Protein AF-A0A1C5JMQ8-F1 (afdb_monomer_lite)

Organism: NCBI:txid47865

Structure (mmCIF, N/CA/C/O backbone):
data_AF-A0A1C5JMQ8-F1
#
_entry.id   AF-A0A1C5JMQ8-F1
#
loop_
_atom_site.group_PDB
_atom_site.id
_atom_site.type_symbol
_atom_site.label_atom_id
_atom_site.label_alt_id
_atom_site.label_comp_id
_atom_site.label_asym_id
_atom_site.label_entity_id
_atom_site.label_seq_id
_atom_site.pdbx_PDB_ins_code
_atom_site.Cartn_x
_atom_site.Cartn_y
_atom_site.Cartn_z
_atom_site.occupancy
_atom_site.B_iso_or_equiv
_atom_site.auth_seq_id
_atom_site.auth_comp_id
_atom_site.auth_asym_id
_atom_site.auth_atom_id
_atom_site.pdbx_PDB_model_num
ATOM 1 N N . MET A 1 1 ? 15.095 -9.999 -59.026 1.00 36.50 1 MET A N 1
ATOM 2 C CA . MET A 1 1 ? 16.040 -9.222 -59.863 1.00 36.50 1 MET A CA 1
ATOM 3 C C . MET A 1 1 ? 15.959 -7.786 -59.375 1.00 36.50 1 MET A C 1
ATOM 5 O O . MET A 1 1 ? 14.858 -7.270 -59.391 1.00 36.50 1 MET A O 1
ATOM 9 N N . THR A 1 2 ? 16.953 -7.088 -58.837 1.00 40.81 2 THR A N 1
ATOM 10 C CA . THR A 1 2 ? 18.413 -7.229 -58.632 1.00 40.81 2 THR A CA 1
ATOM 11 C C . THR A 1 2 ? 18.722 -6.065 -57.668 1.00 40.81 2 THR A C 1
ATOM 13 O O . THR A 1 2 ? 18.410 -4.932 -58.006 1.00 40.81 2 THR A O 1
ATOM 16 N N . ALA A 1 3 ? 18.996 -6.286 -56.380 1.00 36.97 3 ALA A N 1
ATOM 17 C CA . ALA A 1 3 ? 20.317 -6.516 -55.780 1.00 36.97 3 ALA A CA 1
ATOM 18 C C . ALA A 1 3 ? 21.394 -5.483 -56.168 1.00 36.97 3 ALA A C 1
ATOM 20 O O . ALA A 1 3 ? 21.830 -5.500 -57.317 1.00 36.97 3 ALA A O 1
ATOM 21 N N . LYS A 1 4 ? 21.899 -4.701 -55.191 1.00 39.91 4 LYS A N 1
ATOM 22 C CA . LYS A 1 4 ? 23.329 -4.651 -54.787 1.00 39.91 4 LYS A CA 1
ATOM 23 C C . LYS A 1 4 ? 23.612 -3.656 -53.621 1.00 39.91 4 LYS A C 1
ATOM 25 O O . LYS A 1 4 ? 22.745 -2.839 -53.344 1.00 39.91 4 LYS A O 1
ATOM 30 N N . PRO A 1 5 ? 24.760 -3.788 -52.906 1.00 61.22 5 PRO A N 1
ATOM 31 C CA . PRO A 1 5 ? 24.804 -3.896 -51.436 1.00 61.22 5 PRO A CA 1
ATOM 32 C C . PRO A 1 5 ? 25.988 -3.117 -50.776 1.00 61.22 5 PRO A C 1
ATOM 34 O O . PRO A 1 5 ? 26.612 -2.295 -51.443 1.00 61.22 5 PRO A O 1
ATOM 37 N N . ARG A 1 6 ? 26.351 -3.534 -49.542 1.00 39.56 6 ARG A N 1
ATOM 38 C CA . ARG A 1 6 ? 27.633 -3.375 -48.794 1.00 39.56 6 ARG A CA 1
ATOM 39 C C . ARG A 1 6 ? 27.843 -2.024 -48.086 1.00 39.56 6 ARG A C 1
ATOM 41 O O . ARG A 1 6 ? 27.469 -0.994 -48.619 1.00 39.56 6 ARG A O 1
ATOM 48 N N . ASP A 1 7 ? 28.370 -1.983 -46.860 1.00 44.44 7 ASP A N 1
ATOM 49 C CA . ASP A 1 7 ? 29.578 -2.700 -46.423 1.00 44.44 7 ASP A CA 1
ATOM 50 C C . ASP A 1 7 ? 29.629 -3.072 -44.925 1.00 44.44 7 ASP A C 1
ATOM 52 O O . ASP A 1 7 ? 28.994 -2.438 -44.083 1.00 44.44 7 ASP A O 1
ATOM 56 N N . GLU A 1 8 ? 30.415 -4.116 -44.651 1.00 42.75 8 GLU A N 1
ATOM 57 C CA . GLU A 1 8 ? 30.798 -4.702 -43.358 1.00 42.75 8 GLU A CA 1
ATOM 58 C C . GLU A 1 8 ? 32.190 -4.189 -42.920 1.00 42.75 8 GLU A C 1
ATOM 60 O O . GLU A 1 8 ? 32.979 -3.747 -43.752 1.00 42.75 8 GLU A O 1
ATOM 65 N N . GLY A 1 9 ? 32.530 -4.317 -41.630 1.00 35.31 9 GLY A N 1
ATOM 66 C CA . GLY A 1 9 ? 33.901 -4.159 -41.107 1.00 35.31 9 GLY A CA 1
ATOM 67 C C . GLY A 1 9 ? 33.921 -4.003 -39.575 1.00 35.31 9 GLY A C 1
ATOM 68 O O . GLY A 1 9 ? 33.638 -2.915 -39.093 1.00 35.31 9 GLY A O 1
ATOM 69 N N . THR A 1 10 ? 33.936 -5.067 -38.755 1.00 36.22 10 THR A N 1
ATOM 70 C CA . THR A 1 10 ? 35.052 -5.945 -38.289 1.00 36.22 10 THR A CA 1
ATOM 71 C C . THR A 1 10 ? 35.883 -5.435 -37.097 1.00 36.22 10 THR A C 1
ATOM 73 O O . THR A 1 10 ? 36.519 -4.393 -37.204 1.00 36.22 10 THR A O 1
ATOM 76 N N . GLY A 1 11 ? 35.989 -6.294 -36.064 1.00 32.78 11 GLY A N 1
ATOM 77 C CA . GLY A 1 11 ? 37.108 -6.418 -35.104 1.00 32.78 11 GLY A CA 1
ATOM 78 C C . GLY A 1 11 ? 36.943 -5.614 -33.804 1.00 32.78 11 GLY A C 1
ATOM 79 O O . GLY A 1 11 ? 36.492 -4.484 -33.851 1.00 32.78 11 GLY A O 1
ATOM 80 N N . GLU A 1 12 ? 37.280 -6.083 -32.599 1.00 35.50 12 GLU A N 1
ATOM 81 C CA . GLU A 1 12 ? 38.041 -7.260 -32.166 1.00 35.50 12 GLU A CA 1
ATOM 82 C C . GLU A 1 12 ? 37.866 -7.445 -30.630 1.00 35.50 12 GLU A C 1
ATOM 84 O O . GLU A 1 12 ? 37.290 -6.600 -29.951 1.00 35.50 12 GLU A O 1
ATOM 89 N N . GLN A 1 13 ? 38.319 -8.594 -30.133 1.00 40.72 13 GLN A N 1
ATOM 90 C CA . GLN A 1 13 ? 38.014 -9.349 -28.900 1.00 40.72 13 GLN A CA 1
ATOM 91 C C . GLN A 1 13 ? 38.532 -8.799 -27.527 1.00 40.72 13 GLN A C 1
ATOM 93 O O . GLN A 1 13 ? 39.168 -7.746 -27.492 1.00 40.72 13 GLN A O 1
ATOM 98 N N . PRO A 1 14 ? 38.229 -9.481 -26.386 1.00 44.88 14 PRO A N 1
ATOM 99 C CA . PRO A 1 14 ? 38.214 -8.925 -25.027 1.00 44.88 14 PRO A CA 1
ATOM 100 C C . PRO A 1 14 ? 39.573 -9.002 -24.312 1.00 44.88 14 PRO A C 1
ATOM 102 O O . PRO A 1 14 ? 40.470 -9.728 -24.735 1.00 44.88 14 PRO A O 1
ATOM 105 N N . ARG A 1 15 ? 39.705 -8.276 -23.194 1.00 37.88 15 ARG A N 1
ATOM 106 C CA . ARG A 1 15 ? 40.815 -8.439 -22.247 1.00 37.88 15 ARG A CA 1
ATOM 107 C C . ARG A 1 15 ? 40.327 -9.106 -20.970 1.00 37.88 15 ARG A C 1
ATOM 109 O O . ARG A 1 15 ? 39.579 -8.501 -20.204 1.00 37.88 15 ARG A O 1
ATOM 116 N N . ASP A 1 16 ? 40.790 -10.334 -20.797 1.00 36.44 16 ASP A N 1
ATOM 117 C CA . ASP A 1 16 ? 41.031 -10.961 -19.507 1.00 36.44 16 ASP A CA 1
ATOM 118 C C . ASP A 1 16 ? 42.179 -10.221 -18.807 1.00 36.44 16 ASP A C 1
ATOM 120 O O . ASP A 1 16 ? 43.164 -9.883 -19.459 1.00 36.44 16 ASP A O 1
ATOM 124 N N . ASP A 1 17 ? 42.056 -9.995 -17.501 1.00 36.25 17 ASP A N 1
ATOM 125 C CA . ASP A 1 17 ? 43.194 -9.868 -16.584 1.00 36.25 17 ASP A CA 1
ATOM 126 C C . ASP A 1 17 ? 42.727 -10.319 -15.188 1.00 36.25 17 ASP A C 1
ATOM 128 O O . ASP A 1 17 ? 42.206 -9.555 -14.373 1.00 36.25 17 ASP A O 1
ATOM 132 N N . GLU A 1 18 ? 42.893 -11.619 -14.939 1.00 36.03 18 GLU A N 1
ATOM 133 C CA . GLU A 1 18 ? 43.094 -12.172 -13.604 1.00 36.03 18 GLU A CA 1
ATOM 134 C C . GLU A 1 18 ? 44.478 -11.738 -13.099 1.00 36.03 18 GLU A C 1
ATOM 136 O O . GLU A 1 18 ? 45.476 -12.006 -13.763 1.00 36.03 18 GLU A O 1
ATOM 141 N N . ALA A 1 19 ? 44.560 -11.148 -11.902 1.00 34.28 19 ALA A N 1
ATOM 142 C CA . ALA A 1 19 ? 45.585 -11.487 -10.909 1.00 34.28 19 ALA A CA 1
ATOM 143 C C . ALA A 1 19 ? 45.432 -10.661 -9.623 1.00 34.28 19 ALA A C 1
ATOM 145 O O . ALA A 1 19 ? 45.565 -9.439 -9.631 1.00 34.28 19 ALA A O 1
ATOM 146 N N . ARG A 1 20 ? 45.310 -11.390 -8.505 1.00 33.91 20 ARG A N 1
ATOM 147 C CA . ARG A 1 20 ? 46.190 -11.325 -7.318 1.00 33.91 20 ARG A CA 1
ATOM 148 C C . ARG A 1 20 ? 45.410 -11.256 -6.003 1.00 33.91 20 ARG A C 1
ATOM 150 O O . ARG A 1 20 ? 45.041 -10.197 -5.512 1.00 33.91 20 ARG A O 1
ATOM 157 N N . ILE A 1 21 ? 45.224 -12.446 -5.436 1.00 37.91 21 ILE A N 1
ATOM 158 C CA . ILE A 1 21 ? 44.891 -12.697 -4.035 1.00 37.91 21 ILE A CA 1
ATOM 159 C C . ILE A 1 21 ? 46.221 -12.838 -3.278 1.00 37.91 21 ILE A C 1
ATOM 161 O O . ILE A 1 21 ? 46.956 -13.794 -3.501 1.00 37.91 21 ILE A O 1
ATOM 165 N N . GLU A 1 22 ? 46.510 -11.891 -2.392 1.00 36.06 22 GLU A N 1
ATOM 166 C CA . GLU A 1 22 ? 47.455 -11.960 -1.263 1.00 36.06 22 GLU A CA 1
ATOM 167 C C . GLU A 1 22 ? 46.700 -11.223 -0.132 1.00 36.06 22 GLU A C 1
ATOM 169 O O . GLU A 1 22 ? 46.161 -10.152 -0.383 1.00 36.06 22 GLU A O 1
ATOM 174 N N . GLY A 1 23 ? 46.463 -11.714 1.082 1.00 32.69 23 GLY A N 1
ATOM 175 C CA . GLY A 1 23 ? 47.156 -12.712 1.880 1.00 32.69 23 GLY A CA 1
ATOM 176 C C . GLY A 1 23 ? 47.626 -12.023 3.162 1.00 32.69 23 GLY A C 1
ATOM 177 O O . GLY A 1 23 ? 48.781 -11.638 3.219 1.00 32.69 23 GLY A O 1
ATOM 178 N N . GLU A 1 24 ? 46.755 -11.851 4.164 1.00 33.91 24 GLU A N 1
ATOM 179 C CA . GLU A 1 24 ? 47.152 -11.385 5.504 1.00 33.91 24 GLU A CA 1
ATOM 180 C C . GLU A 1 24 ? 46.298 -12.077 6.583 1.00 33.91 24 GLU A C 1
ATOM 182 O O . GLU A 1 24 ? 45.088 -11.874 6.691 1.00 33.91 24 GLU A O 1
ATOM 1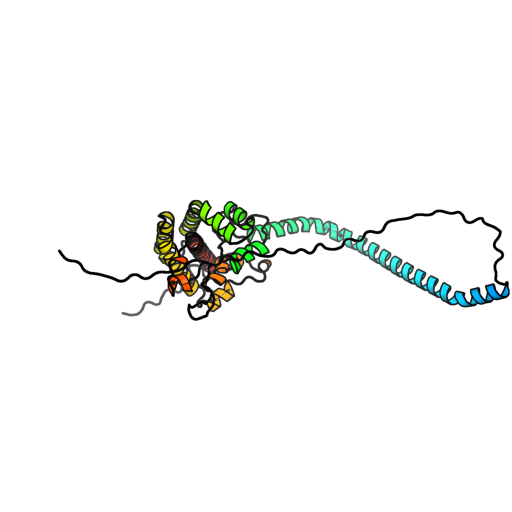87 N N . GLN A 1 25 ? 46.950 -12.968 7.339 1.00 37.72 25 GLN A N 1
ATOM 188 C CA . GLN A 1 25 ? 46.452 -13.577 8.574 1.00 37.72 25 GLN A CA 1
ATOM 189 C C . GLN A 1 25 ? 46.711 -12.629 9.760 1.00 37.72 25 GLN A C 1
ATOM 191 O O . GLN A 1 25 ? 47.745 -11.963 9.767 1.00 37.72 25 GLN A O 1
ATOM 196 N N . PRO A 1 26 ? 45.849 -12.605 10.793 1.00 38.06 26 PRO A N 1
ATOM 197 C CA . PRO A 1 26 ? 46.136 -11.914 12.043 1.00 38.06 26 PRO A CA 1
ATOM 198 C C . PRO A 1 26 ? 46.917 -12.809 13.021 1.00 38.06 26 PRO A C 1
ATOM 200 O O . PRO A 1 26 ? 46.551 -13.964 13.253 1.00 38.06 26 PRO A O 1
ATOM 203 N N . ASP A 1 27 ? 47.972 -12.237 13.606 1.00 34.06 27 ASP A N 1
ATOM 204 C CA . ASP A 1 27 ? 48.776 -12.804 14.691 1.00 34.06 27 ASP A CA 1
ATOM 205 C C . ASP A 1 27 ? 47.931 -13.073 15.946 1.00 34.06 27 ASP A C 1
ATOM 207 O O . ASP A 1 27 ? 47.284 -12.179 16.498 1.00 34.06 27 ASP A O 1
ATOM 211 N N . ALA A 1 28 ? 47.994 -14.314 16.423 1.00 35.50 28 ALA A N 1
ATOM 212 C CA . ALA A 1 28 ? 47.561 -14.730 17.747 1.00 35.50 28 ALA A CA 1
ATOM 213 C C . ALA A 1 28 ? 48.806 -15.189 18.512 1.00 35.50 28 ALA A C 1
ATOM 215 O O . ALA A 1 28 ? 49.333 -16.265 18.231 1.00 35.50 28 ALA A O 1
ATOM 216 N N . ASP A 1 29 ? 49.275 -14.375 19.459 1.00 33.69 29 ASP A N 1
ATOM 217 C CA . ASP A 1 29 ? 50.342 -14.768 20.376 1.00 33.69 29 ASP A CA 1
ATOM 218 C C . ASP A 1 29 ? 49.747 -15.138 21.738 1.00 33.69 29 ASP A C 1
ATOM 220 O O . ASP A 1 29 ? 49.016 -14.371 22.372 1.00 33.69 29 ASP A O 1
ATOM 224 N N . ALA A 1 30 ? 50.043 -16.369 22.139 1.00 35.28 30 ALA A N 1
ATOM 225 C CA . ALA A 1 30 ? 49.611 -17.033 23.351 1.00 35.28 30 ALA A CA 1
ATOM 226 C C . ALA A 1 30 ? 50.862 -17.391 24.157 1.00 35.28 30 ALA A C 1
ATOM 228 O O . ALA A 1 30 ? 51.719 -18.130 23.680 1.00 35.28 30 ALA A O 1
ATOM 229 N N . THR A 1 31 ? 50.946 -16.928 25.403 1.00 38.25 31 THR A N 1
ATOM 230 C CA . THR A 1 31 ? 51.925 -17.395 26.401 1.00 38.25 31 THR A CA 1
ATOM 231 C C . THR A 1 31 ? 51.178 -17.526 27.738 1.00 38.25 31 THR A C 1
ATOM 233 O O . THR A 1 31 ? 50.636 -16.552 28.243 1.00 38.25 31 THR A O 1
ATOM 236 N N . ALA A 1 32 ? 50.779 -18.733 28.155 1.00 35.59 32 ALA A N 1
ATOM 237 C CA . ALA A 1 32 ? 51.543 -19.814 28.796 1.00 35.59 32 ALA A CA 1
ATOM 238 C C . ALA A 1 32 ? 51.829 -19.552 30.292 1.00 35.59 32 ALA A C 1
ATOM 240 O O . ALA A 1 32 ? 52.686 -18.751 30.653 1.00 35.59 32 ALA A O 1
ATOM 241 N N . GLU A 1 33 ? 51.071 -20.272 31.126 1.00 38.75 33 GLU A N 1
ATOM 242 C CA . GLU A 1 33 ? 51.176 -20.423 32.582 1.00 38.75 33 GLU A CA 1
ATOM 243 C C . GLU A 1 33 ? 52.528 -21.002 33.029 1.00 38.75 33 GLU A C 1
ATOM 245 O O . GLU A 1 33 ? 53.097 -21.864 32.353 1.00 38.75 33 GLU A O 1
ATOM 250 N N . GLN A 1 34 ? 52.976 -20.622 34.231 1.00 37.12 34 GLN A N 1
ATOM 251 C CA . GLN A 1 34 ? 53.825 -21.477 35.065 1.00 37.12 34 GLN A CA 1
ATOM 252 C C . GLN A 1 34 ? 53.693 -21.109 36.551 1.00 37.12 34 GLN A C 1
ATOM 254 O O . GLN A 1 34 ? 54.208 -20.088 37.005 1.00 37.12 34 GLN A O 1
ATOM 259 N N . ASP A 1 35 ? 53.000 -21.979 37.288 1.00 38.19 35 ASP A N 1
ATOM 260 C CA . ASP A 1 35 ? 52.980 -22.050 38.749 1.00 38.19 35 ASP A CA 1
ATOM 261 C C . ASP A 1 35 ? 54.304 -22.619 39.281 1.00 38.19 35 ASP A C 1
ATOM 263 O O . ASP A 1 35 ? 54.823 -23.615 38.768 1.00 38.19 35 ASP A O 1
ATOM 267 N N . ALA A 1 36 ? 54.828 -22.017 40.350 1.00 37.50 36 ALA A N 1
ATOM 268 C CA . ALA A 1 36 ? 55.914 -22.577 41.148 1.00 37.50 36 ALA A CA 1
ATOM 269 C C . ALA A 1 36 ? 55.695 -22.264 42.637 1.00 37.50 36 ALA A C 1
ATOM 271 O O . ALA A 1 36 ? 55.970 -21.159 43.106 1.00 37.50 36 ALA A O 1
ATOM 272 N N . ASP A 1 37 ? 55.226 -23.271 43.371 1.00 36.88 37 ASP A N 1
ATOM 273 C CA . ASP A 1 37 ? 55.242 -23.341 44.832 1.00 36.88 37 ASP A CA 1
ATOM 274 C C . ASP A 1 37 ? 56.665 -23.622 45.341 1.00 36.88 37 ASP A C 1
ATOM 276 O O . ASP A 1 37 ? 57.243 -24.652 44.991 1.00 36.88 37 ASP A O 1
ATOM 280 N N . VAL A 1 38 ? 57.211 -22.770 46.224 1.00 37.66 38 VAL A N 1
ATOM 281 C CA . VAL A 1 38 ? 58.292 -23.152 47.157 1.00 37.66 38 VAL A CA 1
ATOM 282 C C . VAL A 1 38 ? 58.116 -22.454 48.514 1.00 37.66 38 VAL A C 1
ATOM 284 O O . VAL A 1 38 ? 58.048 -21.230 48.615 1.00 37.66 38 VAL A O 1
ATOM 287 N N . GLU A 1 39 ? 58.073 -23.292 49.552 1.00 37.81 39 GLU A N 1
ATOM 288 C CA . GLU A 1 39 ? 57.944 -23.020 50.987 1.00 37.81 39 GLU A CA 1
ATOM 289 C C . GLU A 1 39 ? 58.992 -22.046 51.562 1.00 37.81 39 GLU A C 1
ATOM 291 O O . GLU A 1 39 ? 60.196 -22.197 51.350 1.00 37.81 39 GLU A O 1
ATOM 296 N N . VAL A 1 40 ? 58.542 -21.105 52.405 1.00 43.75 40 VAL A N 1
ATOM 297 C CA . VAL A 1 40 ? 59.406 -20.259 53.247 1.00 43.75 40 VAL A CA 1
ATOM 298 C C . VAL A 1 40 ? 59.432 -20.803 54.677 1.00 43.75 40 VAL A C 1
ATOM 300 O O . VAL A 1 40 ? 58.428 -20.823 55.385 1.00 43.75 40 VAL A O 1
ATOM 303 N N . THR A 1 41 ? 60.619 -21.219 55.112 1.00 41.69 41 THR A N 1
ATOM 304 C CA . THR A 1 41 ? 60.946 -21.686 56.465 1.00 41.69 41 THR A CA 1
ATOM 305 C C . THR A 1 41 ? 60.866 -20.550 57.495 1.00 41.69 41 THR A C 1
ATOM 307 O O . THR A 1 41 ? 61.610 -19.573 57.401 1.00 41.69 41 THR A O 1
ATOM 310 N N . GLY A 1 42 ? 59.996 -20.683 58.502 1.00 39.88 42 GLY A N 1
ATOM 311 C CA . GLY A 1 42 ? 59.828 -19.715 59.592 1.00 39.88 42 GLY A CA 1
ATOM 312 C C . GLY A 1 42 ? 60.890 -19.832 60.691 1.00 39.88 42 GLY A C 1
ATOM 313 O O . GLY A 1 42 ? 60.838 -20.741 61.516 1.00 39.88 42 GLY A O 1
ATOM 314 N N . GLY A 1 43 ? 61.818 -18.874 60.738 1.00 45.72 43 GLY A N 1
ATOM 315 C CA . GLY A 1 43 ? 62.538 -18.501 61.962 1.00 45.72 43 GLY A CA 1
ATOM 316 C C . GLY A 1 43 ? 61.780 -17.390 62.713 1.00 45.72 43 GLY A C 1
ATOM 317 O O . GLY A 1 43 ? 61.021 -16.658 62.074 1.00 45.72 43 GLY A O 1
ATOM 318 N N . PRO A 1 44 ? 61.937 -17.237 64.044 1.00 47.44 44 PRO A N 1
ATOM 319 C CA . PRO A 1 44 ? 61.234 -16.199 64.794 1.00 47.44 44 PRO A CA 1
ATOM 320 C C . PRO A 1 44 ? 61.635 -14.803 64.297 1.00 47.44 44 PRO A C 1
ATOM 322 O O . PRO A 1 44 ? 62.799 -14.417 64.363 1.00 47.44 44 PRO A O 1
ATOM 325 N N . TRP A 1 45 ? 60.658 -14.055 63.788 1.00 42.62 45 TRP A N 1
ATOM 326 C CA . TRP A 1 45 ? 60.792 -12.648 63.421 1.00 42.62 45 TRP A CA 1
ATOM 327 C C . TRP A 1 45 ? 60.919 -11.801 64.694 1.00 42.62 45 TRP A C 1
ATOM 329 O O . TRP A 1 45 ? 59.969 -11.700 65.470 1.00 42.62 45 TRP A O 1
ATOM 339 N N . GLU A 1 46 ? 62.088 -11.199 64.923 1.00 51.12 46 GLU A N 1
ATOM 340 C CA . GLU A 1 46 ? 62.218 -10.094 65.876 1.00 51.12 46 GLU A CA 1
ATOM 341 C C . GLU A 1 46 ? 61.731 -8.798 65.198 1.00 51.12 46 GLU A C 1
ATOM 343 O O . GLU A 1 46 ? 62.202 -8.469 64.103 1.00 51.12 46 GLU A O 1
ATOM 348 N N . PRO A 1 47 ? 60.787 -8.044 65.795 1.00 52.06 47 PRO A N 1
ATOM 349 C CA . PRO A 1 47 ? 60.314 -6.797 65.210 1.00 52.06 47 PRO A CA 1
ATOM 350 C C . PRO A 1 47 ? 61.457 -5.782 65.110 1.00 52.06 47 PRO A C 1
ATOM 352 O O . PRO A 1 47 ? 62.080 -5.430 66.107 1.00 52.06 47 PRO A O 1
ATOM 355 N N . ALA A 1 48 ? 61.699 -5.257 63.909 1.00 58.28 48 ALA A N 1
ATOM 356 C CA . ALA A 1 48 ? 62.784 -4.317 63.613 1.00 58.28 48 ALA A CA 1
ATOM 357 C C . ALA A 1 48 ? 62.647 -2.925 64.276 1.00 58.28 48 ALA A C 1
ATOM 359 O O . ALA A 1 48 ? 63.458 -2.040 64.000 1.00 58.28 48 ALA A O 1
ATOM 360 N N . TRP A 1 49 ? 61.614 -2.686 65.091 1.00 61.81 49 TRP A N 1
ATOM 361 C CA . TRP A 1 49 ? 61.300 -1.377 65.673 1.00 61.81 49 TRP A CA 1
ATOM 362 C C . TRP A 1 49 ? 61.403 -1.403 67.196 1.00 61.81 49 TRP A C 1
ATOM 364 O O . TRP A 1 49 ? 60.883 -2.302 67.854 1.00 61.81 49 TRP A O 1
ATOM 374 N N . SER A 1 50 ? 62.033 -0.373 67.762 1.00 77.94 50 SER A N 1
ATOM 375 C CA . SER A 1 50 ? 62.064 -0.159 69.208 1.00 77.94 50 SER A CA 1
ATOM 376 C C . SER A 1 50 ? 60.671 0.210 69.756 1.00 77.94 50 SER A C 1
ATOM 378 O O . SER A 1 50 ? 59.824 0.713 69.007 1.00 77.94 50 SER A O 1
ATOM 380 N N . PRO A 1 51 ? 60.417 0.037 71.070 1.00 69.12 51 PRO A N 1
ATOM 381 C CA . PRO A 1 51 ? 59.148 0.427 71.694 1.00 69.12 51 PRO A CA 1
ATOM 382 C C . PRO A 1 51 ? 58.751 1.892 71.438 1.00 69.12 51 PRO A C 1
ATOM 384 O O . PRO A 1 51 ? 57.592 2.175 71.147 1.00 69.12 51 PRO A O 1
ATOM 387 N N . GLU A 1 52 ? 59.715 2.821 71.444 1.00 69.38 52 GLU A N 1
ATOM 388 C CA . GLU A 1 52 ? 59.470 4.239 71.128 1.00 69.38 52 GLU A CA 1
ATOM 389 C C . GLU A 1 52 ? 59.086 4.465 69.657 1.00 69.38 52 GLU A C 1
ATOM 391 O O . GLU A 1 52 ? 58.283 5.347 69.344 1.00 69.38 52 GLU A O 1
ATOM 396 N N . GLN A 1 53 ? 59.649 3.681 68.731 1.00 58.66 53 GLN A N 1
ATOM 397 C CA . GLN A 1 53 ? 59.293 3.750 67.311 1.00 58.66 53 GLN A CA 1
ATOM 398 C C . GLN A 1 53 ? 57.874 3.220 67.073 1.00 58.66 53 GLN A C 1
ATOM 400 O O . GLN A 1 53 ? 57.117 3.830 66.314 1.00 58.66 53 GLN A O 1
ATOM 405 N N . MET A 1 54 ? 57.485 2.149 67.773 1.00 49.12 54 MET A N 1
ATOM 406 C CA . MET A 1 54 ? 56.111 1.643 67.757 1.00 49.12 54 MET A CA 1
ATOM 407 C C . MET A 1 54 ? 55.116 2.662 68.323 1.00 49.12 54 MET A C 1
ATOM 409 O O . MET A 1 54 ? 54.056 2.864 67.734 1.00 49.12 54 MET A O 1
ATOM 413 N N . GLU A 1 55 ? 55.458 3.348 69.415 1.00 62.00 55 GLU A N 1
ATOM 414 C CA . GLU A 1 55 ? 54.591 4.357 70.032 1.00 62.00 55 GLU A CA 1
ATOM 415 C C . GLU A 1 55 ? 54.403 5.591 69.131 1.00 62.00 55 GLU A C 1
ATOM 417 O O . GLU A 1 55 ? 53.284 6.079 68.956 1.00 62.00 55 GLU A O 1
ATOM 422 N N . ARG A 1 56 ? 55.468 6.064 68.469 1.00 55.94 56 ARG A N 1
ATOM 423 C CA . ARG A 1 56 ? 55.378 7.162 67.488 1.00 55.94 56 ARG A CA 1
ATOM 424 C C . ARG A 1 56 ? 54.528 6.795 66.273 1.00 55.94 56 ARG A C 1
ATOM 426 O O . ARG A 1 56 ? 53.734 7.618 65.822 1.00 55.94 56 ARG A O 1
ATOM 433 N N . PHE A 1 57 ? 54.672 5.577 65.757 1.00 47.41 57 PHE A N 1
ATOM 434 C CA . PHE A 1 57 ? 53.866 5.078 64.642 1.00 47.41 57 PHE A CA 1
ATOM 435 C C . PHE A 1 57 ? 52.390 4.919 65.028 1.00 47.41 57 PHE A C 1
ATOM 437 O O . PHE A 1 57 ? 51.511 5.373 64.293 1.00 47.41 57 PHE A O 1
ATOM 444 N N . ALA A 1 58 ? 52.112 4.352 66.207 1.00 49.38 58 ALA A N 1
ATOM 445 C CA . ALA A 1 58 ? 50.760 4.227 66.741 1.00 49.38 58 ALA A CA 1
ATOM 446 C C . ALA A 1 58 ? 50.084 5.602 66.873 1.00 49.38 58 ALA A C 1
ATOM 448 O O . ALA A 1 58 ? 48.983 5.789 66.358 1.00 49.38 58 ALA A O 1
ATOM 449 N N . ASN A 1 59 ? 50.778 6.588 67.451 1.00 59.62 59 ASN A N 1
ATOM 450 C CA . ASN A 1 59 ? 50.274 7.957 67.597 1.00 59.62 59 ASN A CA 1
ATOM 451 C C . ASN A 1 59 ? 50.062 8.670 66.247 1.00 59.62 59 ASN A C 1
ATOM 453 O O . ASN A 1 59 ? 49.116 9.445 66.107 1.00 59.62 59 ASN A O 1
ATOM 457 N N . ALA A 1 60 ? 50.900 8.402 65.239 1.00 48.59 60 ALA A N 1
ATOM 458 C CA . ALA A 1 60 ? 50.768 8.985 63.901 1.00 48.59 60 ALA A CA 1
ATOM 459 C C . ALA A 1 60 ? 49.577 8.414 63.108 1.00 48.59 60 ALA A C 1
ATOM 461 O O . ALA A 1 60 ? 48.953 9.129 62.326 1.00 48.59 60 ALA A O 1
ATOM 462 N N . ILE A 1 61 ? 49.232 7.141 63.318 1.00 42.84 61 ILE A N 1
ATOM 463 C CA . ILE A 1 61 ? 48.149 6.449 62.599 1.00 42.84 61 ILE A CA 1
ATOM 464 C C . ILE A 1 61 ? 46.806 6.540 63.334 1.00 42.84 61 ILE A C 1
ATOM 466 O O . ILE A 1 61 ? 45.744 6.423 62.716 1.00 42.84 61 ILE A O 1
ATOM 470 N N . GLN A 1 62 ? 46.818 6.832 64.634 1.00 56.09 62 GLN A N 1
ATOM 471 C CA . GLN A 1 62 ? 45.616 6.958 65.458 1.00 56.09 62 GLN A CA 1
ATOM 472 C C . GLN A 1 62 ? 44.547 7.929 64.909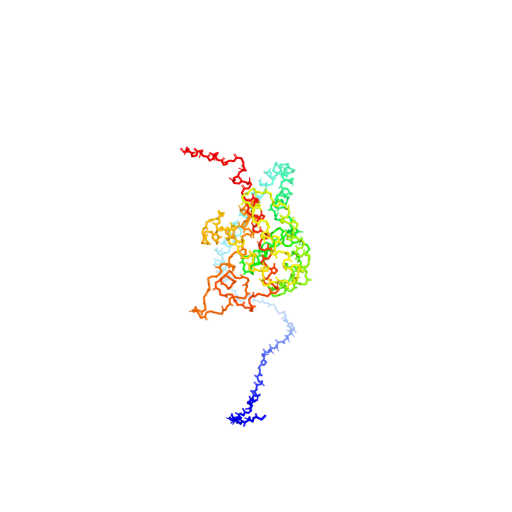 1.00 56.09 62 GLN A C 1
ATOM 474 O O . GLN A 1 62 ? 43.371 7.552 64.919 1.00 56.09 62 GLN A O 1
ATOM 479 N N . PRO A 1 63 ? 44.876 9.117 64.355 1.00 51.28 63 PRO A N 1
ATOM 480 C CA . PRO A 1 63 ? 43.880 9.996 63.737 1.00 51.28 63 PRO A CA 1
ATOM 481 C C . PRO A 1 63 ? 43.248 9.384 62.476 1.00 51.28 63 PRO A C 1
ATOM 483 O O . PRO A 1 63 ? 42.059 9.584 62.228 1.00 51.28 63 PRO A O 1
ATOM 486 N N . HIS A 1 64 ? 44.011 8.605 61.702 1.00 44.88 64 HIS A N 1
ATOM 487 C CA . HIS A 1 64 ? 43.538 7.937 60.485 1.00 44.88 64 HIS A CA 1
ATOM 488 C C . HIS A 1 64 ? 42.640 6.732 60.801 1.00 44.88 64 HIS A C 1
ATOM 490 O O . HIS A 1 64 ? 41.606 6.558 60.159 1.00 44.88 64 HIS A O 1
ATOM 496 N N . LEU A 1 65 ? 42.963 5.959 61.844 1.00 45.28 65 LEU A N 1
ATOM 497 C CA . LEU A 1 65 ? 42.099 4.883 62.351 1.00 45.28 65 LEU A CA 1
ATOM 498 C C . LEU A 1 65 ? 40.794 5.427 62.945 1.00 45.28 65 LEU A C 1
ATOM 500 O O . LEU A 1 65 ? 39.727 4.856 62.730 1.00 45.28 65 LEU A O 1
ATOM 504 N N . LEU A 1 66 ? 40.852 6.567 63.643 1.00 52.56 66 LEU A N 1
ATOM 505 C CA . LEU A 1 66 ? 39.658 7.281 64.104 1.00 52.56 66 LEU A CA 1
ATOM 506 C C . LEU A 1 66 ? 38.821 7.816 62.930 1.00 52.56 66 LEU A C 1
ATOM 508 O O . LEU A 1 66 ? 37.595 7.812 63.012 1.00 52.56 66 LEU A O 1
ATOM 512 N N . GLY A 1 67 ? 39.462 8.239 61.836 1.00 44.38 67 GLY A N 1
ATOM 513 C CA . GLY A 1 67 ? 38.798 8.620 60.586 1.00 44.38 67 GLY A CA 1
ATOM 514 C C . GLY A 1 67 ? 38.071 7.452 59.913 1.00 44.38 67 GLY A C 1
ATOM 515 O O . GLY A 1 67 ? 36.903 7.593 59.558 1.00 44.38 67 GLY A O 1
ATOM 516 N N . LEU A 1 68 ? 38.716 6.285 59.816 1.00 42.69 68 LEU A N 1
ATOM 517 C CA . LEU A 1 68 ? 38.118 5.053 59.283 1.00 42.69 68 LEU A CA 1
ATOM 518 C C . LEU A 1 68 ? 36.946 4.563 60.138 1.00 42.69 68 LEU A C 1
ATOM 520 O O . LEU A 1 68 ? 35.907 4.207 59.592 1.00 42.69 68 LEU A O 1
ATOM 524 N N . LYS A 1 69 ? 37.063 4.629 61.469 1.00 56.75 69 LYS A N 1
ATOM 525 C CA . LYS A 1 69 ? 35.970 4.264 62.379 1.00 56.75 69 LYS A CA 1
ATOM 526 C C . LYS A 1 69 ? 34.775 5.214 62.258 1.00 56.75 69 LYS A C 1
ATOM 528 O O . LYS A 1 69 ? 33.640 4.764 62.213 1.00 56.75 69 LYS A O 1
ATOM 533 N N . ARG A 1 70 ? 35.017 6.525 62.121 1.00 59.91 70 ARG A N 1
ATOM 534 C CA . ARG A 1 70 ? 33.954 7.514 61.859 1.00 59.91 70 ARG A CA 1
ATOM 535 C C . ARG A 1 70 ? 33.276 7.298 60.507 1.00 59.91 70 ARG A C 1
ATOM 537 O O . ARG A 1 70 ? 32.069 7.490 60.413 1.00 59.91 70 ARG A O 1
ATOM 544 N N . PHE A 1 71 ? 34.030 6.910 59.482 1.00 47.59 71 PHE A N 1
ATOM 545 C CA . PHE A 1 71 ? 33.486 6.556 58.172 1.00 47.59 71 PHE A CA 1
ATOM 546 C C . PHE A 1 71 ? 32.645 5.273 58.242 1.00 47.59 71 PHE A C 1
ATOM 548 O O . PHE A 1 71 ? 31.531 5.243 57.729 1.00 47.59 71 PHE A O 1
ATOM 555 N N . GLU A 1 72 ? 33.120 4.246 58.951 1.00 48.16 72 GLU A N 1
ATOM 556 C CA . GLU A 1 72 ? 32.369 3.012 59.201 1.00 48.16 72 GLU A CA 1
ATOM 557 C C . GLU A 1 72 ? 31.070 3.284 59.980 1.00 48.16 72 GLU A C 1
ATOM 559 O O . GLU A 1 72 ? 30.009 2.784 59.608 1.00 48.16 72 GLU A O 1
ATOM 564 N N . ASP A 1 73 ? 31.123 4.142 61.003 1.00 62.59 73 ASP A N 1
ATOM 565 C CA . ASP A 1 73 ? 29.949 4.572 61.766 1.00 62.59 73 ASP A CA 1
ATOM 566 C C . ASP A 1 73 ? 28.980 5.397 60.896 1.00 62.59 73 ASP A C 1
ATOM 568 O O . ASP A 1 73 ? 27.766 5.232 60.999 1.00 62.59 73 ASP A O 1
ATOM 572 N N . GLN A 1 74 ? 29.478 6.248 59.990 1.00 56.12 74 GLN A N 1
ATOM 573 C CA . GLN A 1 74 ? 28.648 6.993 59.031 1.00 56.12 74 GLN A CA 1
ATOM 574 C C . GLN A 1 74 ? 27.958 6.072 58.021 1.00 56.12 74 GLN A C 1
ATOM 576 O O . GLN A 1 74 ? 26.764 6.238 57.775 1.00 56.12 74 GLN A O 1
ATOM 581 N N . VAL A 1 75 ? 28.664 5.076 57.480 1.00 47.00 75 VAL A N 1
ATOM 582 C CA . VAL A 1 75 ? 28.096 4.072 56.568 1.00 47.00 75 VAL A CA 1
ATOM 583 C C . VAL A 1 75 ? 27.077 3.196 57.299 1.00 47.00 75 VAL A C 1
ATOM 585 O O . VAL A 1 75 ? 25.979 2.980 56.794 1.00 47.00 75 VAL A O 1
ATOM 588 N N . ARG A 1 76 ? 27.374 2.753 58.525 1.00 53.31 76 ARG A N 1
ATOM 589 C CA . ARG A 1 76 ? 26.456 1.964 59.360 1.00 53.31 76 ARG A CA 1
ATOM 590 C C . ARG A 1 76 ? 25.197 2.743 59.737 1.00 53.31 76 ARG A C 1
ATOM 592 O O . ARG A 1 76 ? 24.102 2.185 59.685 1.00 53.31 76 ARG A O 1
ATOM 599 N N . ASN A 1 77 ? 25.332 4.025 60.072 1.00 60.56 77 ASN A N 1
ATOM 600 C CA . ASN A 1 77 ? 24.198 4.901 60.362 1.00 60.56 77 ASN A CA 1
ATOM 601 C C . ASN A 1 77 ? 23.384 5.201 59.097 1.00 60.56 77 ASN A C 1
ATOM 603 O O . ASN A 1 77 ? 22.159 5.190 59.158 1.00 60.56 77 ASN A O 1
ATOM 607 N N . ALA A 1 78 ? 24.028 5.385 57.939 1.00 44.16 78 ALA A N 1
ATOM 608 C CA . ALA A 1 78 ? 23.338 5.529 56.658 1.00 44.16 78 ALA A CA 1
ATOM 609 C C . ALA A 1 78 ? 22.549 4.260 56.294 1.00 44.16 78 ALA A C 1
ATOM 611 O O . ALA A 1 78 ? 21.374 4.355 55.955 1.00 44.16 78 ALA A O 1
ATOM 612 N N . LEU A 1 79 ? 23.146 3.075 56.456 1.00 41.88 79 LEU A N 1
ATOM 613 C CA . LEU A 1 79 ? 22.493 1.784 56.216 1.00 41.88 79 LEU A CA 1
ATOM 614 C C . LEU A 1 79 ? 21.363 1.495 57.217 1.00 41.88 79 LEU A C 1
ATOM 616 O O . LEU A 1 79 ? 20.327 0.969 56.824 1.00 41.88 79 LEU A O 1
ATOM 620 N N . SER A 1 80 ? 21.520 1.880 58.487 1.00 54.56 80 SER A N 1
ATOM 621 C CA . SER A 1 80 ? 20.473 1.731 59.513 1.00 54.56 80 SER A CA 1
ATOM 622 C C . SER A 1 80 ? 19.307 2.693 59.277 1.00 54.56 80 SER A C 1
ATOM 624 O O . SER A 1 80 ? 18.151 2.301 59.413 1.00 54.56 80 SER A O 1
ATOM 626 N N . ASN A 1 81 ? 19.593 3.924 58.840 1.00 52.56 81 ASN A N 1
ATOM 627 C CA . ASN A 1 81 ? 18.568 4.881 58.426 1.00 52.56 81 ASN A CA 1
ATOM 628 C C . ASN A 1 81 ? 17.830 4.400 57.170 1.00 52.56 81 ASN A C 1
ATOM 630 O O . ASN A 1 81 ? 16.615 4.564 57.100 1.00 52.56 81 ASN A O 1
ATOM 6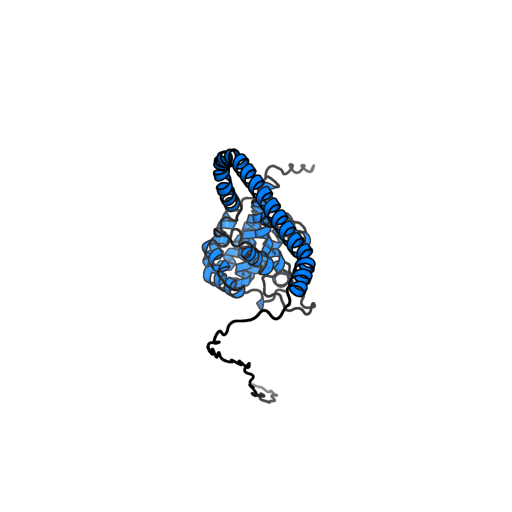34 N N . MET A 1 82 ? 18.531 3.749 56.233 1.00 44.50 82 MET A N 1
ATOM 635 C CA . MET A 1 82 ? 17.956 3.123 55.034 1.00 44.50 82 MET A CA 1
ATOM 636 C C . MET A 1 82 ? 17.098 1.893 55.379 1.00 44.50 82 MET A C 1
ATOM 638 O O . MET A 1 82 ? 16.023 1.706 54.819 1.00 44.50 82 MET A O 1
ATOM 642 N N . ALA A 1 83 ? 17.515 1.083 56.357 1.00 45.22 83 ALA A N 1
ATOM 643 C CA . ALA A 1 83 ? 16.736 -0.045 56.870 1.00 45.22 83 ALA A CA 1
ATOM 644 C C . ALA A 1 83 ? 15.471 0.412 57.620 1.00 45.22 83 ALA A C 1
ATOM 646 O O . ALA A 1 83 ? 14.414 -0.194 57.459 1.00 45.22 83 ALA A O 1
ATOM 647 N N . ALA A 1 84 ? 15.543 1.513 58.377 1.00 46.09 84 ALA A N 1
ATOM 648 C CA . ALA A 1 84 ? 14.373 2.130 59.002 1.00 46.09 84 ALA A CA 1
ATOM 649 C C . ALA A 1 84 ? 13.398 2.703 57.955 1.00 46.09 84 ALA A C 1
ATOM 651 O O . ALA A 1 84 ? 12.191 2.519 58.089 1.00 46.09 84 ALA A O 1
ATOM 652 N N . THR A 1 85 ? 13.904 3.290 56.859 1.00 45.81 85 THR A N 1
ATOM 653 C CA . THR A 1 85 ? 13.052 3.724 55.730 1.00 45.81 85 THR A CA 1
ATOM 654 C C . THR A 1 85 ? 12.434 2.545 54.971 1.00 45.81 85 THR A C 1
ATOM 656 O O . THR A 1 85 ? 11.301 2.651 54.510 1.00 45.81 85 THR A O 1
ATOM 659 N N . LEU A 1 86 ? 13.122 1.402 54.876 1.00 38.12 86 LEU A N 1
ATOM 660 C CA . LEU A 1 86 ? 12.591 0.179 54.255 1.00 38.12 86 LEU A CA 1
ATOM 661 C C . LEU A 1 86 ? 11.517 -0.515 55.116 1.00 38.12 86 LEU A C 1
ATOM 663 O O . LEU A 1 86 ? 10.587 -1.107 54.569 1.00 38.12 86 LEU A O 1
ATOM 667 N N . ILE A 1 87 ? 11.600 -0.414 56.446 1.00 48.69 87 ILE A N 1
ATOM 668 C CA . ILE A 1 87 ? 10.572 -0.933 57.365 1.00 48.69 87 ILE A CA 1
ATOM 669 C C . ILE A 1 87 ? 9.305 -0.059 57.329 1.00 48.69 87 ILE A C 1
ATOM 671 O O . ILE A 1 87 ? 8.202 -0.610 57.314 1.00 48.69 87 ILE A O 1
ATOM 675 N N . ASP A 1 88 ? 9.438 1.266 57.207 1.00 49.19 88 ASP A N 1
ATOM 676 C CA . ASP A 1 88 ? 8.295 2.177 57.011 1.00 49.19 88 ASP A CA 1
ATOM 677 C C . ASP A 1 88 ? 7.618 1.987 55.641 1.00 49.19 88 ASP A C 1
ATOM 679 O O . ASP A 1 88 ? 6.388 1.987 55.541 1.00 49.19 88 ASP A O 1
ATOM 683 N N . LEU A 1 89 ? 8.392 1.713 54.582 1.00 44.44 89 LEU A N 1
ATOM 684 C CA . LEU A 1 89 ? 7.847 1.339 53.271 1.00 44.44 89 LEU A CA 1
ATOM 685 C C . LEU A 1 89 ? 7.076 0.008 53.314 1.00 44.44 89 LEU A C 1
ATOM 687 O O . LEU A 1 89 ? 6.074 -0.137 52.615 1.00 44.44 89 LEU A O 1
ATOM 691 N N . ASN A 1 90 ? 7.470 -0.953 54.157 1.00 45.25 90 ASN A N 1
ATOM 692 C CA . ASN A 1 90 ? 6.747 -2.222 54.310 1.00 45.25 90 ASN A CA 1
ATOM 693 C C . ASN A 1 90 ? 5.395 -2.055 55.042 1.00 45.25 90 ASN A C 1
ATOM 695 O O . ASN A 1 90 ? 4.426 -2.752 54.745 1.00 45.25 90 ASN A O 1
ATOM 699 N N . GLN A 1 91 ? 5.289 -1.095 55.967 1.00 53.03 91 GLN A N 1
ATOM 700 C CA . GLN A 1 91 ? 4.019 -0.780 56.639 1.00 53.03 91 GLN A CA 1
ATOM 701 C C . GLN A 1 91 ? 3.078 0.061 55.764 1.00 53.03 91 GLN A C 1
ATOM 703 O O . GLN A 1 91 ? 1.859 -0.085 55.857 1.00 53.03 91 GLN A O 1
ATOM 708 N N . LEU A 1 92 ? 3.629 0.875 54.857 1.00 47.84 92 LEU A N 1
ATOM 709 C CA . LEU A 1 92 ? 2.866 1.618 53.848 1.00 47.84 92 LEU A CA 1
ATOM 710 C C . LEU A 1 92 ? 2.440 0.760 52.645 1.00 47.84 92 LEU A C 1
ATOM 712 O O . LEU A 1 92 ? 1.481 1.107 51.959 1.00 47.84 92 LEU A O 1
ATOM 716 N N . THR A 1 93 ? 3.104 -0.371 52.386 1.00 44.56 93 THR A N 1
ATOM 717 C CA . THR A 1 93 ? 2.807 -1.236 51.229 1.00 44.56 93 THR A CA 1
ATOM 718 C C . THR A 1 93 ? 1.711 -2.265 51.487 1.00 44.56 93 THR A C 1
ATOM 720 O O . THR A 1 93 ? 1.065 -2.680 50.533 1.00 44.56 93 THR A O 1
ATOM 723 N N . GLN A 1 94 ? 1.400 -2.634 52.732 1.00 48.09 94 GLN A N 1
ATOM 724 C CA . GLN A 1 94 ? 0.313 -3.590 53.011 1.00 48.09 94 GLN A CA 1
ATOM 725 C C . GLN A 1 94 ? -1.097 -3.076 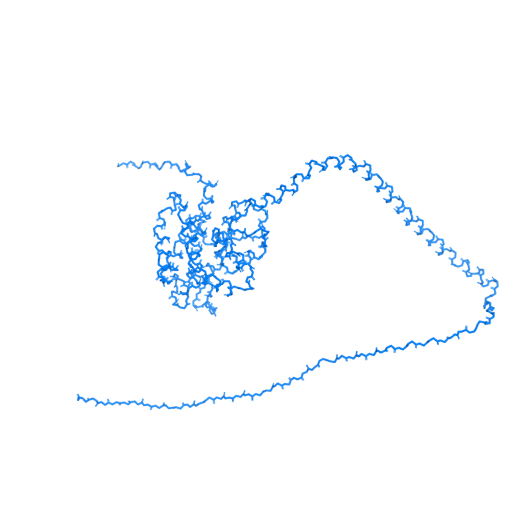52.636 1.00 48.09 94 GLN A C 1
ATOM 727 O O . GLN A 1 94 ? -1.848 -3.824 52.007 1.00 48.09 94 GLN A O 1
ATOM 732 N N . PRO A 1 95 ? -1.470 -1.805 52.899 1.00 48.62 95 PRO A N 1
ATOM 733 C CA . PRO A 1 95 ? -2.720 -1.235 52.383 1.00 48.62 95 PRO A CA 1
ATOM 734 C C . PRO A 1 95 ? -2.688 -0.988 50.864 1.00 48.62 95 PRO A C 1
ATOM 736 O O . PRO A 1 95 ? -3.733 -0.888 50.229 1.00 48.62 95 PRO A O 1
ATOM 739 N N . LEU A 1 96 ? -1.497 -0.868 50.269 1.00 42.22 96 LEU A N 1
ATOM 740 C CA . LEU A 1 96 ? -1.307 -0.681 48.827 1.00 42.22 96 LEU A CA 1
ATOM 741 C C . LEU A 1 96 ? -1.372 -2.011 48.061 1.00 42.22 96 LEU A C 1
ATOM 743 O O . LEU A 1 96 ? -1.907 -2.038 46.962 1.00 42.22 96 LEU A O 1
ATOM 747 N N . LEU A 1 97 ? -0.917 -3.124 48.644 1.00 42.84 97 LEU A N 1
ATOM 748 C CA . LEU A 1 97 ? -0.965 -4.462 48.044 1.00 42.84 97 LEU A CA 1
ATOM 749 C C . LEU A 1 97 ? -2.378 -5.060 48.053 1.00 42.84 97 LEU A C 1
ATOM 751 O O . LEU A 1 97 ? -2.777 -5.697 47.079 1.00 42.84 97 LEU A O 1
ATOM 755 N N . SER A 1 98 ? -3.182 -4.783 49.082 1.00 47.19 98 SER A N 1
ATOM 756 C CA . SER A 1 98 ? -4.614 -5.113 49.058 1.00 47.19 98 SER A CA 1
ATOM 757 C C . SER A 1 98 ? -5.375 -4.280 48.017 1.00 47.19 98 SER A C 1
ATOM 759 O O . SER A 1 98 ? -6.248 -4.818 47.338 1.00 47.19 98 SER A O 1
ATOM 761 N N . ASN A 1 99 ? -4.965 -3.028 47.783 1.00 46.59 99 ASN A N 1
ATOM 762 C CA . ASN A 1 99 ? -5.451 -2.182 46.683 1.00 46.59 99 ASN A CA 1
ATOM 763 C C . ASN A 1 99 ? -4.802 -2.483 45.312 1.00 46.59 99 ASN A C 1
ATOM 765 O O . ASN A 1 99 ? -5.268 -1.986 44.297 1.00 46.59 99 ASN A O 1
ATOM 769 N N . LEU A 1 100 ? -3.754 -3.305 45.224 1.00 38.34 100 LEU A N 1
ATOM 770 C CA . LEU A 1 100 ? -3.191 -3.755 43.940 1.00 38.34 100 LEU A CA 1
ATOM 771 C C . LEU A 1 100 ? -3.893 -5.015 43.417 1.00 38.34 100 LEU A C 1
ATOM 773 O O . LEU A 1 100 ? -3.866 -5.277 42.215 1.00 38.34 100 LEU A O 1
ATOM 777 N N . SER A 1 101 ? -4.625 -5.734 44.275 1.00 44.62 101 SER A N 1
ATOM 778 C CA . SER A 1 101 ? -5.519 -6.816 43.840 1.00 44.62 101 SER A CA 1
ATOM 779 C C . SER A 1 101 ? -6.690 -6.324 42.971 1.00 44.62 101 SER A C 1
ATOM 781 O O . SER A 1 101 ? -7.221 -7.100 42.180 1.00 44.62 101 SER A O 1
ATOM 783 N N . CYS A 1 102 ? -7.037 -5.028 43.024 1.00 40.72 102 CYS A N 1
ATOM 784 C CA . CYS A 1 102 ? -7.996 -4.406 42.103 1.00 40.72 102 CYS A CA 1
ATOM 785 C C . CYS A 1 102 ? -7.351 -3.734 40.874 1.00 40.72 102 CYS A C 1
ATOM 787 O O . CYS A 1 102 ? -8.076 -3.303 39.982 1.00 40.72 102 CYS A O 1
ATOM 789 N N . ILE A 1 103 ? -6.013 -3.696 40.780 1.00 39.56 103 ILE A N 1
ATOM 790 C CA . ILE A 1 103 ? -5.262 -3.160 39.624 1.00 39.56 103 ILE A CA 1
ATOM 791 C C . ILE A 1 103 ? -4.727 -4.288 38.723 1.00 39.56 103 ILE A C 1
ATOM 793 O O . ILE A 1 103 ? -4.519 -4.073 37.531 1.00 39.56 103 ILE A O 1
ATOM 797 N N . ALA A 1 104 ? -4.591 -5.517 39.232 1.00 40.00 104 ALA A N 1
ATOM 798 C CA . ALA A 1 104 ? -4.272 -6.693 38.415 1.00 40.00 104 ALA A CA 1
ATOM 799 C C . ALA A 1 104 ? -5.211 -6.913 37.196 1.00 40.00 104 ALA A C 1
ATOM 801 O O . ALA A 1 104 ? -4.697 -7.287 36.141 1.00 40.00 104 ALA A O 1
ATOM 802 N N . PRO A 1 105 ? -6.527 -6.605 37.246 1.00 44.56 105 PRO A N 1
ATOM 803 C CA . PRO A 1 105 ? -7.379 -6.637 36.051 1.00 44.56 105 PRO A CA 1
ATOM 804 C C . PRO A 1 105 ? -7.006 -5.579 34.993 1.00 44.56 105 PRO A C 1
ATOM 806 O O . PRO A 1 105 ? -7.261 -5.780 33.811 1.00 44.56 105 PRO A O 1
ATOM 809 N N . ASN A 1 106 ? -6.360 -4.472 35.380 1.00 41.00 106 ASN A N 1
ATOM 810 C CA . ASN A 1 106 ? -6.040 -3.360 34.475 1.00 41.00 106 ASN A CA 1
ATOM 811 C C . ASN A 1 106 ? -4.696 -3.509 33.737 1.00 41.00 106 ASN A C 1
ATOM 813 O O . ASN A 1 106 ? -4.516 -2.880 32.698 1.00 41.00 106 ASN A O 1
ATOM 817 N N . LEU A 1 107 ? -3.759 -4.341 34.211 1.00 39.28 107 LEU A N 1
ATOM 818 C CA . LEU A 1 107 ? -2.543 -4.670 33.443 1.00 39.28 107 LEU A CA 1
ATOM 819 C C . LEU A 1 107 ? -2.817 -5.705 32.342 1.00 39.28 107 LEU A C 1
ATOM 821 O O . LEU A 1 107 ? -2.217 -5.628 31.273 1.00 39.28 107 LEU A O 1
ATOM 825 N N . VAL A 1 108 ? -3.775 -6.610 32.567 1.00 42.22 108 VAL A N 1
ATOM 826 C CA . VAL A 1 108 ? -4.339 -7.468 31.509 1.00 42.22 108 VAL A CA 1
ATOM 827 C C . VAL A 1 108 ? -5.091 -6.604 30.485 1.00 42.22 108 VAL A C 1
ATOM 829 O O . VAL A 1 108 ? -4.872 -6.747 29.283 1.00 42.22 108 VAL A O 1
ATOM 832 N N . GLY A 1 109 ? -5.833 -5.597 30.960 1.00 38.62 109 GLY A N 1
ATOM 833 C CA . GLY A 1 109 ? -6.527 -4.619 30.118 1.00 38.62 109 GLY A CA 1
ATOM 834 C C . GLY A 1 109 ? -5.623 -3.765 29.216 1.00 38.62 109 GLY A C 1
ATOM 835 O O . GLY A 1 109 ? -6.053 -3.369 28.140 1.00 38.62 109 GLY A O 1
ATOM 836 N N . LEU A 1 110 ? -4.361 -3.502 29.586 1.00 43.66 110 LEU A N 1
ATOM 837 C CA . LEU A 1 110 ? -3.425 -2.735 28.744 1.00 43.66 110 LEU A CA 1
ATOM 838 C C . LEU A 1 110 ? -2.947 -3.542 27.519 1.00 43.66 110 LEU A C 1
ATOM 840 O O . LEU A 1 110 ? -2.779 -2.989 26.431 1.00 43.66 110 LEU A O 1
ATOM 844 N N . GLY A 1 111 ? -2.760 -4.856 27.690 1.00 41.41 111 GLY A N 1
ATOM 845 C CA . GLY A 1 111 ? -2.470 -5.787 26.596 1.00 41.41 111 GLY A CA 1
ATOM 846 C C . GLY A 1 111 ? -3.688 -6.034 25.701 1.00 41.41 111 GLY A C 1
ATOM 847 O O . GLY A 1 111 ? -3.538 -6.122 24.482 1.00 41.41 111 GLY A O 1
ATOM 848 N N . GLU A 1 112 ? -4.889 -6.067 26.289 1.00 42.28 112 GLU A N 1
ATOM 849 C CA . GLU A 1 112 ? -6.176 -6.167 25.580 1.00 42.28 112 GLU A CA 1
ATOM 850 C C . GLU A 1 112 ? -6.512 -4.888 24.783 1.00 42.28 112 GLU A C 1
ATOM 852 O O . GLU A 1 112 ? -6.898 -4.961 23.618 1.00 42.28 112 GLU A O 1
ATOM 857 N N . LEU A 1 113 ? -6.240 -3.702 25.338 1.00 43.16 113 LEU A N 1
ATOM 858 C CA . LEU A 1 113 ? -6.410 -2.417 24.646 1.00 43.16 113 LEU A CA 1
ATOM 859 C C . LEU A 1 113 ? -5.449 -2.257 23.462 1.00 43.16 113 LEU A C 1
ATOM 861 O O . LEU A 1 113 ? -5.860 -1.782 22.406 1.00 43.16 113 LEU A O 1
ATOM 865 N N . LEU A 1 114 ? -4.183 -2.676 23.595 1.00 47.88 114 LEU A N 1
ATOM 866 C CA . LEU A 1 114 ? -3.231 -2.679 22.474 1.00 47.88 114 LEU A CA 1
ATOM 867 C C . LEU A 1 114 ? -3.592 -3.720 21.409 1.00 47.88 114 LEU A C 1
ATOM 869 O O . LEU A 1 114 ? -3.343 -3.490 20.229 1.00 47.88 114 LEU A O 1
ATOM 873 N N . THR A 1 115 ? -4.224 -4.832 21.790 1.00 50.53 115 THR A N 1
ATOM 874 C CA . THR A 1 115 ? -4.734 -5.802 20.816 1.00 50.53 115 THR A CA 1
ATOM 875 C C . THR A 1 115 ? -5.985 -5.312 20.085 1.00 50.53 115 THR A C 1
ATOM 877 O O . THR A 1 115 ? -6.225 -5.749 18.963 1.00 50.53 115 THR A O 1
ATOM 880 N N . GLU A 1 116 ? -6.747 -4.365 20.627 1.00 54.09 116 GLU A N 1
ATOM 881 C CA . GLU A 1 116 ? -7.899 -3.771 19.934 1.00 54.09 116 GLU A CA 1
ATOM 882 C C . GLU A 1 116 ? -7.493 -2.672 18.927 1.00 54.09 116 GLU A C 1
ATOM 884 O O . GLU A 1 116 ? -8.164 -2.483 17.910 1.00 54.09 116 GLU A O 1
ATOM 889 N N . LYS A 1 117 ? -6.343 -2.009 19.144 1.00 63.66 117 LYS A N 1
ATOM 890 C CA . LYS A 1 117 ? -5.860 -0.883 18.317 1.00 63.66 117 LYS A CA 1
ATOM 891 C C . LYS A 1 117 ? -5.289 -1.239 16.946 1.00 63.66 117 LYS A C 1
ATOM 893 O O . LYS A 1 117 ? -5.112 -0.366 16.100 1.00 63.66 117 LYS A O 1
ATOM 898 N N . MET A 1 118 ? -4.962 -2.501 16.723 1.00 80.38 118 MET A N 1
ATOM 899 C CA . MET A 1 118 ? -4.154 -2.894 15.571 1.00 80.38 118 MET A CA 1
ATOM 900 C C . MET A 1 118 ? -5.015 -3.133 14.333 1.00 80.38 118 MET A C 1
ATOM 902 O O . MET A 1 118 ? -6.193 -3.492 14.466 1.00 80.38 118 MET A O 1
ATOM 906 N N . PRO A 1 119 ? -4.469 -2.963 13.117 1.00 88.94 119 PRO A N 1
ATOM 907 C CA . PRO A 1 119 ? -5.073 -3.541 11.927 1.00 88.94 119 PRO A CA 1
ATOM 908 C C . PRO A 1 119 ? -5.401 -5.024 12.166 1.00 88.94 119 PRO A C 1
ATOM 910 O O . PRO A 1 119 ? -4.595 -5.747 12.762 1.00 88.94 119 PRO A O 1
ATOM 913 N N . PRO A 1 120 ? -6.585 -5.497 11.748 1.00 89.25 120 PRO A N 1
ATOM 914 C CA . PRO A 1 120 ? -7.061 -6.835 12.104 1.00 89.25 120 PRO A CA 1
ATOM 915 C C . PRO A 1 120 ? -6.207 -7.961 11.509 1.00 89.25 120 PRO A C 1
ATOM 917 O O . PRO A 1 120 ? -6.253 -9.085 12.000 1.00 89.25 120 PRO A O 1
ATOM 920 N N . ASN A 1 121 ? -5.430 -7.663 10.467 1.00 94.44 121 ASN A N 1
ATOM 921 C CA . ASN A 1 121 ? -4.549 -8.598 9.781 1.00 94.44 121 ASN A CA 1
ATOM 922 C C . ASN A 1 121 ? -3.119 -8.632 10.354 1.00 94.44 121 ASN A C 1
ATOM 924 O O . ASN A 1 121 ? -2.290 -9.371 9.835 1.00 94.44 121 ASN A O 1
ATOM 928 N N . TRP A 1 122 ? -2.788 -7.857 11.392 1.00 93.31 122 TRP A N 1
ATOM 929 C CA . TRP A 1 122 ? -1.439 -7.884 11.968 1.00 93.31 122 TRP A CA 1
ATOM 930 C C . TRP A 1 122 ? -1.271 -9.029 12.982 1.00 93.31 122 TRP A C 1
ATOM 932 O O . TRP A 1 122 ? -2.165 -9.257 13.807 1.00 93.31 122 TRP A O 1
ATOM 942 N N . PRO A 1 123 ? -0.133 -9.753 12.956 1.00 88.50 123 PRO A N 1
ATOM 943 C CA . PRO A 1 123 ? 0.128 -10.854 13.879 1.00 88.50 123 PRO A CA 1
ATOM 944 C C . PRO A 1 123 ? 0.283 -10.347 15.312 1.00 88.50 123 PRO A C 1
ATOM 946 O O . PRO A 1 123 ? 0.689 -9.210 15.533 1.00 88.50 123 PRO A O 1
ATOM 949 N N . ARG A 1 124 ? -0.021 -11.194 16.299 1.00 85.75 124 ARG A N 1
ATOM 950 C CA . ARG A 1 124 ? 0.059 -10.854 17.729 1.00 85.75 124 ARG A CA 1
ATOM 951 C C . ARG A 1 124 ? 0.998 -11.832 18.449 1.00 85.75 124 ARG A C 1
ATOM 953 O O . ARG A 1 124 ? 0.731 -13.032 18.380 1.00 85.75 124 ARG A O 1
ATOM 960 N N . PRO A 1 125 ? 2.032 -11.359 19.175 1.00 84.88 125 PRO A N 1
ATOM 961 C CA . PRO A 1 125 ? 2.484 -9.963 19.285 1.00 84.88 125 PRO A CA 1
ATOM 962 C C . PRO A 1 125 ? 3.043 -9.416 17.956 1.00 84.88 125 PRO A C 1
ATOM 964 O O . PRO A 1 125 ? 3.479 -10.188 17.107 1.00 84.88 125 PRO A O 1
ATOM 967 N N . THR A 1 126 ? 3.024 -8.090 17.781 1.00 85.00 126 THR A N 1
ATOM 968 C CA . THR A 1 126 ? 3.559 -7.405 16.589 1.00 85.00 126 THR A CA 1
ATOM 969 C C . THR A 1 126 ? 4.871 -6.698 16.917 1.00 85.00 126 THR A C 1
ATOM 971 O O . THR A 1 126 ? 4.945 -5.977 17.914 1.00 85.00 126 THR A O 1
ATOM 974 N N . ASP A 1 127 ? 5.872 -6.845 16.052 1.00 89.81 127 ASP A N 1
ATOM 975 C CA . ASP A 1 127 ? 7.057 -5.987 16.047 1.00 89.81 127 ASP A CA 1
ATOM 976 C C . ASP A 1 127 ? 6.740 -4.689 15.289 1.00 89.81 127 ASP A C 1
ATOM 978 O O . ASP A 1 127 ? 6.626 -4.679 14.062 1.00 89.81 127 ASP A O 1
ATOM 982 N N . PHE A 1 128 ? 6.520 -3.601 16.028 1.00 87.19 128 PHE A N 1
ATOM 983 C CA . PHE A 1 128 ? 6.151 -2.315 15.439 1.00 87.19 128 PHE A CA 1
ATOM 984 C C . PHE A 1 128 ? 7.281 -1.699 14.620 1.00 87.19 128 PHE A C 1
ATOM 986 O O . PHE A 1 128 ? 6.998 -1.145 13.562 1.00 87.19 128 PHE A O 1
ATOM 993 N N . ASP A 1 129 ? 8.527 -1.801 15.080 1.00 89.81 129 ASP A N 1
ATOM 994 C CA . ASP A 1 129 ? 9.661 -1.171 14.403 1.00 89.81 129 ASP A CA 1
ATOM 995 C C . ASP A 1 129 ? 9.831 -1.798 13.018 1.00 89.81 129 ASP A C 1
ATOM 997 O O . ASP A 1 129 ? 9.911 -1.093 12.010 1.00 89.81 129 ASP A O 1
ATOM 1001 N N . LEU A 1 130 ? 9.738 -3.129 12.955 1.00 94.06 130 LEU A N 1
ATOM 1002 C CA . LEU A 1 130 ? 9.780 -3.857 11.695 1.00 94.06 130 LEU A CA 1
ATOM 1003 C C . LEU A 1 130 ? 8.577 -3.556 10.795 1.00 94.06 130 LEU A C 1
ATOM 1005 O O . LEU A 1 130 ? 8.734 -3.375 9.589 1.00 94.06 130 LEU A O 1
ATOM 1009 N N . VAL A 1 131 ? 7.365 -3.480 11.350 1.00 94.38 131 VAL A N 1
ATOM 1010 C CA . VAL A 1 131 ? 6.183 -3.106 10.559 1.00 94.38 131 VAL A CA 1
ATOM 1011 C C . VAL A 1 131 ? 6.350 -1.713 9.956 1.00 94.38 131 VAL A C 1
ATOM 1013 O O . VAL A 1 131 ? 6.079 -1.538 8.768 1.00 94.38 131 VAL A O 1
ATOM 1016 N N . PHE A 1 132 ? 6.813 -0.733 10.737 1.00 91.88 132 PHE A N 1
ATOM 1017 C CA . PHE A 1 132 ? 6.995 0.633 10.254 1.00 91.88 132 PHE A CA 1
ATOM 1018 C C . PHE A 1 132 ? 8.121 0.759 9.242 1.00 91.88 132 PHE A C 1
ATOM 1020 O O . PHE A 1 132 ? 7.929 1.474 8.262 1.00 91.88 132 PHE A O 1
ATOM 1027 N N . GLN A 1 133 ? 9.210 0.010 9.396 1.00 94.19 133 GLN A N 1
ATOM 1028 C CA . GLN A 1 133 ? 10.233 -0.119 8.361 1.00 94.19 133 GLN A CA 1
ATOM 1029 C C . GLN A 1 133 ? 9.616 -0.597 7.032 1.00 94.19 133 GLN A C 1
ATOM 1031 O O . GLN A 1 133 ? 9.836 -0.006 5.975 1.00 94.19 133 GLN A O 1
ATOM 1036 N N . VAL A 1 134 ? 8.769 -1.626 7.068 1.00 96.75 134 VAL A N 1
ATOM 1037 C CA . VAL A 1 134 ? 8.169 -2.207 5.855 1.00 96.75 134 VAL A CA 1
ATOM 1038 C C . VAL A 1 134 ? 7.169 -1.256 5.193 1.00 96.75 134 VAL A C 1
ATOM 1040 O O . VAL A 1 134 ? 7.190 -1.067 3.974 1.00 96.75 134 VAL A O 1
ATOM 1043 N N . ILE A 1 135 ? 6.287 -0.626 5.973 1.00 95.44 135 ILE A N 1
ATOM 1044 C CA . ILE A 1 135 ? 5.266 0.255 5.395 1.00 95.44 135 ILE A CA 1
ATOM 1045 C C . ILE A 1 135 ? 5.820 1.642 5.036 1.00 95.44 135 ILE A C 1
ATOM 1047 O O . ILE A 1 135 ? 5.423 2.169 4.003 1.00 95.44 135 ILE A O 1
ATOM 1051 N N . GLN A 1 136 ? 6.717 2.243 5.832 1.00 92.69 136 GLN A N 1
ATOM 1052 C CA . GLN A 1 136 ? 7.236 3.602 5.587 1.00 92.69 136 GLN A CA 1
ATOM 1053 C C . GLN A 1 136 ? 8.462 3.605 4.667 1.00 92.69 136 GLN A C 1
ATOM 1055 O O . GLN A 1 136 ? 8.508 4.418 3.741 1.00 92.69 136 GLN A O 1
ATOM 1060 N N . ASP A 1 137 ? 9.425 2.705 4.879 1.00 92.62 137 ASP A N 1
ATOM 1061 C CA . ASP A 1 137 ? 10.706 2.747 4.162 1.00 92.62 137 ASP A CA 1
ATOM 1062 C C . ASP A 1 137 ? 10.671 1.882 2.896 1.00 92.62 137 ASP A C 1
ATOM 1064 O O . ASP A 1 137 ? 11.058 2.324 1.810 1.00 92.62 137 ASP A O 1
ATOM 1068 N N . GLU A 1 138 ? 10.142 0.660 2.997 1.00 95.81 138 GLU A N 1
ATOM 1069 C CA . GLU A 1 138 ? 10.058 -0.258 1.853 1.00 95.81 138 GLU A CA 1
ATOM 1070 C C . GLU A 1 138 ? 8.847 0.012 0.946 1.00 95.81 138 GLU A C 1
ATOM 1072 O O . GLU A 1 138 ? 8.826 -0.406 -0.220 1.00 95.81 138 GLU A O 1
ATOM 1077 N N . GLY A 1 139 ? 7.847 0.737 1.457 1.00 96.44 139 GLY A N 1
ATOM 1078 C CA . GLY A 1 139 ? 6.639 1.103 0.723 1.00 96.44 139 GLY A CA 1
ATOM 1079 C C . GLY A 1 139 ? 5.719 -0.081 0.429 1.00 96.44 139 GLY A C 1
ATOM 1080 O O . GLY A 1 139 ? 5.046 -0.083 -0.603 1.00 96.44 139 GLY A O 1
ATOM 1081 N N . ILE A 1 140 ? 5.701 -1.097 1.297 1.00 98.44 140 ILE A N 1
ATOM 1082 C CA . ILE A 1 140 ? 4.844 -2.279 1.154 1.00 98.44 140 ILE A CA 1
ATOM 1083 C C . ILE A 1 140 ? 3.619 -2.122 2.066 1.00 98.44 140 ILE A C 1
ATOM 1085 O O . ILE A 1 140 ? 3.782 -2.056 3.281 1.00 98.44 140 ILE A O 1
ATOM 1089 N N . PRO A 1 141 ? 2.386 -2.081 1.532 1.00 98.38 141 PRO A N 1
ATOM 1090 C CA . PRO A 1 141 ? 1.180 -2.017 2.354 1.00 98.38 141 PRO A CA 1
ATOM 1091 C C . PRO A 1 141 ? 1.016 -3.267 3.224 1.00 98.38 141 PRO A C 1
ATOM 1093 O O . PRO A 1 141 ? 1.118 -4.384 2.727 1.00 98.38 141 PRO A O 1
ATOM 1096 N N . LEU A 1 142 ? 0.726 -3.074 4.514 1.00 97.81 142 LEU A N 1
ATOM 1097 C CA . LEU A 1 142 ? 0.411 -4.161 5.452 1.00 97.81 142 LEU A CA 1
ATOM 1098 C C . LEU A 1 142 ? -0.942 -3.978 6.151 1.00 97.81 142 LEU A C 1
ATOM 1100 O O . LEU A 1 142 ? -1.296 -4.783 7.003 1.00 97.81 142 LEU A O 1
ATOM 1104 N N . VAL A 1 143 ? -1.692 -2.912 5.870 1.00 95.56 143 VAL A N 1
ATOM 1105 C CA . VAL A 1 143 ? -2.949 -2.599 6.571 1.00 95.56 143 VAL A CA 1
ATOM 1106 C C . VAL A 1 143 ? -4.134 -3.055 5.729 1.00 95.56 143 VAL A C 1
ATOM 1108 O O . VAL A 1 143 ? -4.228 -2.671 4.563 1.00 95.56 143 VAL A O 1
ATOM 1111 N N . TRP A 1 144 ? -5.040 -3.846 6.319 1.00 96.69 144 TRP A N 1
ATOM 1112 C CA . TRP A 1 144 ? -6.195 -4.513 5.676 1.00 96.69 144 TRP A CA 1
ATOM 1113 C C . TRP A 1 144 ? -5.832 -5.644 4.722 1.00 96.69 144 TRP A C 1
ATOM 1115 O O . TRP A 1 144 ? -6.504 -6.670 4.712 1.00 96.69 144 TRP A O 1
ATOM 1125 N N . VAL A 1 145 ? -4.754 -5.467 3.968 1.00 98.06 145 VAL A N 1
ATOM 1126 C CA . VAL A 1 145 ? -4.145 -6.470 3.104 1.00 98.06 145 VAL A CA 1
ATOM 1127 C C . VAL A 1 145 ? -2.634 -6.500 3.340 1.00 98.06 145 VAL A C 1
ATOM 1129 O O . VAL A 1 145 ? -2.056 -5.480 3.726 1.00 98.06 145 VAL A O 1
ATOM 1132 N N . PRO A 1 146 ? -1.977 -7.643 3.102 1.00 98.44 146 PRO A N 1
ATOM 1133 C CA . PRO A 1 146 ? -2.583 -8.949 2.834 1.00 98.44 146 PRO A CA 1
ATOM 1134 C C . PRO A 1 146 ? -3.108 -9.590 4.134 1.00 98.44 146 PRO A C 1
ATOM 1136 O O . PRO A 1 146 ? -2.971 -9.017 5.216 1.00 98.44 146 PRO A O 1
ATOM 1139 N N . ARG A 1 147 ? -3.737 -10.764 4.061 1.00 98.06 147 ARG A N 1
ATOM 1140 C CA . ARG A 1 147 ? -4.197 -11.507 5.246 1.00 98.06 147 ARG A CA 1
ATOM 1141 C C . ARG A 1 147 ? -3.032 -11.861 6.194 1.00 98.06 147 ARG A C 1
ATOM 1143 O O . ARG A 1 147 ? -1.859 -11.818 5.825 1.00 98.06 147 ARG A O 1
ATOM 1150 N N . ALA A 1 148 ? -3.362 -12.236 7.428 1.00 96.88 148 ALA A N 1
ATOM 1151 C CA . ALA A 1 148 ? -2.396 -12.296 8.527 1.00 96.88 148 ALA A CA 1
ATOM 1152 C C . ALA A 1 148 ? -1.228 -13.283 8.354 1.00 96.88 148 ALA A C 1
ATOM 1154 O O . ALA A 1 148 ? -0.126 -12.987 8.815 1.00 96.88 148 ALA A O 1
ATOM 1155 N N . ASP A 1 149 ? -1.430 -14.430 7.699 1.00 97.44 149 ASP A N 1
ATOM 1156 C CA . ASP A 1 149 ? -0.337 -15.378 7.446 1.00 97.44 149 ASP A CA 1
ATOM 1157 C C . ASP A 1 149 ? 0.676 -14.804 6.439 1.00 97.44 149 ASP A C 1
ATOM 1159 O O . ASP A 1 149 ? 1.875 -14.895 6.676 1.00 97.44 149 ASP A O 1
ATOM 1163 N N . ILE A 1 150 ? 0.217 -14.103 5.395 1.00 98.44 150 ILE A N 1
ATOM 1164 C CA . ILE A 1 150 ? 1.097 -13.374 4.470 1.00 98.44 150 ILE A CA 1
ATOM 1165 C C . ILE A 1 150 ? 1.834 -12.257 5.210 1.00 98.44 150 ILE A C 1
ATOM 1167 O O . ILE A 1 150 ? 3.033 -12.096 5.017 1.00 98.44 150 ILE A O 1
ATOM 1171 N N . VAL A 1 151 ? 1.166 -11.496 6.085 1.00 98.44 151 VAL A N 1
ATOM 1172 C CA . VAL A 1 151 ? 1.851 -10.470 6.894 1.00 98.44 151 VAL A CA 1
ATOM 1173 C C . VAL A 1 151 ? 2.959 -11.100 7.741 1.00 98.44 151 VAL A C 1
ATOM 1175 O O . VAL A 1 151 ? 4.060 -10.556 7.794 1.00 98.44 151 VAL A O 1
ATOM 1178 N N . ALA A 1 152 ? 2.712 -12.255 8.362 1.00 97.19 152 ALA A N 1
ATOM 1179 C CA . ALA A 1 152 ? 3.728 -12.971 9.131 1.00 97.19 152 ALA A CA 1
ATOM 1180 C C . ALA A 1 152 ? 4.902 -13.456 8.257 1.00 97.19 152 ALA A C 1
ATOM 1182 O O . ALA A 1 152 ? 6.061 -13.279 8.646 1.00 97.19 152 ALA A O 1
ATOM 1183 N N . ASP A 1 153 ? 4.622 -13.997 7.065 1.00 98.06 153 ASP A N 1
ATOM 1184 C CA . ASP A 1 153 ? 5.649 -14.397 6.092 1.00 98.06 153 ASP A CA 1
ATOM 1185 C C . ASP A 1 153 ? 6.512 -13.199 5.680 1.00 98.06 153 ASP A C 1
ATOM 1187 O O . ASP A 1 153 ? 7.741 -13.291 5.641 1.00 98.06 153 ASP A O 1
ATOM 1191 N N . LEU A 1 154 ? 5.876 -12.049 5.420 1.00 98.38 154 LEU A N 1
ATOM 1192 C CA . LEU A 1 154 ? 6.577 -10.817 5.084 1.00 98.38 154 LEU A CA 1
ATOM 1193 C C . LEU A 1 154 ? 7.470 -10.403 6.241 1.00 98.38 154 LEU A C 1
ATOM 1195 O O . LEU A 1 154 ? 8.666 -10.279 6.034 1.00 98.38 154 LEU A O 1
ATOM 1199 N N . LEU A 1 155 ? 6.936 -10.249 7.456 1.00 97.31 155 LEU A N 1
ATOM 1200 C CA . LEU A 1 155 ? 7.722 -9.848 8.628 1.00 97.31 155 LEU A CA 1
ATOM 1201 C C . LEU A 1 155 ? 8.889 -10.805 8.924 1.00 97.31 155 LEU A C 1
ATOM 1203 O O . LEU A 1 155 ? 9.915 -10.348 9.408 1.00 97.31 155 LEU A O 1
ATOM 1207 N N . THR A 1 156 ? 8.793 -12.080 8.554 1.00 97.25 156 THR A N 1
ATOM 1208 C CA . THR A 1 156 ? 9.902 -13.042 8.686 1.00 97.25 156 THR A CA 1
ATOM 1209 C C . THR A 1 156 ? 10.973 -12.886 7.599 1.00 97.25 156 THR A C 1
ATOM 1211 O O . THR A 1 156 ? 12.132 -13.246 7.813 1.00 97.25 156 THR A O 1
ATOM 1214 N N . ALA A 1 157 ? 10.619 -12.364 6.424 1.00 97.88 157 ALA A N 1
ATOM 1215 C CA . ALA A 1 157 ? 11.554 -12.205 5.318 1.00 97.88 157 ALA A CA 1
ATOM 1216 C C . ALA A 1 157 ? 12.642 -11.152 5.636 1.00 97.88 157 ALA A C 1
ATOM 1218 O O . ALA A 1 157 ? 12.345 -10.087 6.182 1.00 97.88 157 ALA A O 1
ATOM 1219 N N . PRO A 1 158 ? 13.912 -11.417 5.284 1.00 96.81 158 PRO A N 1
ATOM 1220 C CA . PRO A 1 158 ? 15.048 -10.617 5.749 1.00 96.81 158 PRO A CA 1
ATOM 1221 C C . PRO A 1 158 ? 15.151 -9.238 5.091 1.00 96.81 158 PRO A C 1
ATOM 1223 O O . PRO A 1 158 ? 15.739 -8.328 5.665 1.00 96.81 158 PRO A O 1
ATOM 1226 N N . ASP A 1 159 ? 14.601 -9.084 3.888 1.00 97.25 159 ASP A N 1
ATOM 1227 C CA . ASP A 1 159 ? 14.751 -7.887 3.071 1.00 97.25 159 ASP A CA 1
ATOM 1228 C C . ASP A 1 159 ? 13.548 -7.681 2.146 1.00 97.25 159 ASP A C 1
ATOM 1230 O O . ASP A 1 159 ? 12.719 -8.576 1.929 1.00 97.25 159 ASP A O 1
ATOM 1234 N N . ARG A 1 160 ? 13.474 -6.474 1.584 1.00 97.06 160 ARG A N 1
ATOM 1235 C CA . ARG A 1 160 ? 12.423 -6.059 0.661 1.00 97.06 160 ARG A CA 1
ATOM 1236 C C . ARG A 1 160 ? 12.300 -6.979 -0.552 1.00 97.06 160 ARG A C 1
ATOM 1238 O O . ARG A 1 160 ? 11.189 -7.341 -0.931 1.00 97.06 160 ARG A O 1
ATOM 1245 N N . ASP A 1 161 ? 13.410 -7.382 -1.161 1.00 97.75 161 ASP A N 1
ATOM 1246 C CA . ASP A 1 161 ? 13.387 -8.220 -2.365 1.00 97.75 161 ASP A CA 1
ATOM 1247 C C . ASP A 1 161 ? 12.761 -9.586 -2.087 1.00 97.75 161 ASP A C 1
ATOM 1249 O O . ASP A 1 161 ? 11.963 -10.099 -2.877 1.00 97.75 161 ASP A O 1
ATOM 1253 N N . THR A 1 162 ? 13.075 -10.169 -0.935 1.00 98.50 162 THR A N 1
ATOM 1254 C CA . THR A 1 162 ? 12.482 -11.420 -0.472 1.00 98.50 162 THR A CA 1
ATOM 1255 C C . THR A 1 162 ? 11.003 -11.232 -0.140 1.00 98.50 162 THR A C 1
ATOM 1257 O O . THR A 1 162 ? 10.192 -12.079 -0.512 1.00 98.50 162 THR A O 1
ATOM 1260 N N . ARG A 1 163 ? 10.610 -10.093 0.445 1.00 98.69 163 ARG A N 1
ATOM 1261 C CA . ARG A 1 163 ? 9.195 -9.735 0.674 1.00 98.69 163 ARG A CA 1
ATOM 1262 C C . ARG A 1 163 ? 8.409 -9.624 -0.637 1.00 98.69 163 ARG A C 1
ATOM 1264 O O . ARG A 1 163 ? 7.321 -10.184 -0.747 1.00 98.69 163 ARG A O 1
ATOM 1271 N N . ILE A 1 164 ? 8.971 -8.993 -1.671 1.00 98.50 164 ILE A N 1
ATOM 1272 C CA . ILE A 1 164 ? 8.349 -8.933 -3.005 1.00 98.50 164 ILE A CA 1
ATOM 1273 C C . ILE A 1 164 ? 8.229 -10.332 -3.631 1.00 98.50 164 ILE A C 1
ATOM 1275 O O . ILE A 1 164 ? 7.210 -10.645 -4.253 1.00 98.50 164 ILE A O 1
ATOM 1279 N N . LYS A 1 165 ? 9.217 -11.217 -3.442 1.00 98.56 165 LYS A N 1
ATOM 1280 C CA . LYS A 1 165 ? 9.118 -12.622 -3.885 1.00 98.56 165 LYS A CA 1
ATOM 1281 C C . LYS A 1 165 ? 7.990 -13.371 -3.172 1.00 98.56 165 LYS A C 1
ATOM 1283 O O . LYS A 1 165 ? 7.248 -14.089 -3.834 1.00 98.56 165 LYS A O 1
ATOM 1288 N N . VAL A 1 166 ? 7.812 -13.165 -1.864 1.00 98.75 166 VAL A N 1
ATOM 1289 C CA . VAL A 1 166 ? 6.672 -13.719 -1.107 1.00 98.75 166 VAL A CA 1
ATOM 1290 C C . VAL A 1 166 ? 5.345 -13.218 -1.686 1.00 98.75 166 VAL A C 1
ATOM 1292 O O . VAL A 1 166 ? 4.481 -14.028 -2.017 1.00 98.75 166 VAL A O 1
ATOM 1295 N N . LEU A 1 167 ? 5.200 -11.904 -1.888 1.00 98.69 167 LEU A N 1
ATOM 1296 C CA . LEU A 1 167 ? 3.979 -11.306 -2.445 1.00 98.69 167 LEU A CA 1
ATOM 1297 C C . LEU A 1 167 ? 3.642 -11.835 -3.843 1.00 98.69 167 LEU A C 1
ATOM 1299 O O . LEU A 1 167 ? 2.496 -12.175 -4.120 1.00 98.69 167 LEU A O 1
ATOM 1303 N N . THR A 1 168 ? 4.635 -11.928 -4.724 1.00 98.19 168 THR A N 1
ATOM 1304 C CA . THR A 1 168 ? 4.426 -12.405 -6.100 1.00 98.19 168 THR A CA 1
ATOM 1305 C C . THR A 1 168 ? 4.136 -13.905 -6.156 1.00 98.19 168 THR A C 1
ATOM 1307 O O . THR A 1 168 ? 3.285 -14.330 -6.943 1.00 98.19 168 THR A O 1
ATOM 1310 N N . ALA A 1 169 ? 4.763 -14.707 -5.288 1.00 98.50 169 ALA A N 1
ATOM 1311 C CA . ALA A 1 169 ? 4.458 -16.131 -5.142 1.00 98.50 169 ALA A CA 1
ATOM 1312 C C . ALA A 1 169 ? 3.042 -16.377 -4.595 1.00 98.50 169 ALA A C 1
ATOM 1314 O O . ALA A 1 169 ? 2.408 -17.360 -4.969 1.00 98.50 169 ALA A O 1
ATOM 1315 N N . ARG A 1 170 ? 2.530 -15.467 -3.757 1.00 98.50 170 ARG A N 1
ATOM 1316 C CA . ARG A 1 170 ? 1.173 -15.507 -3.185 1.00 98.50 170 ARG A CA 1
ATOM 1317 C C . ARG A 1 170 ? 0.203 -14.541 -3.875 1.00 98.50 170 ARG A C 1
ATOM 1319 O O . ARG A 1 170 ? -0.799 -14.135 -3.295 1.00 98.50 170 ARG A O 1
ATOM 1326 N N . SER A 1 171 ? 0.482 -14.177 -5.126 1.00 97.75 171 SER A N 1
ATOM 1327 C CA . SER A 1 171 ? -0.233 -13.124 -5.862 1.00 97.75 171 SER A CA 1
ATOM 1328 C C . SER A 1 171 ? -1.743 -13.354 -5.986 1.00 97.75 171 SER A C 1
ATOM 1330 O O . SER A 1 171 ? -2.498 -12.385 -5.927 1.00 97.75 171 SER A O 1
ATOM 1332 N N . SER A 1 172 ? -2.195 -14.606 -6.113 1.00 98.31 172 SER A N 1
ATOM 1333 C CA . SER A 1 172 ? -3.625 -14.946 -6.139 1.00 98.31 172 SER A CA 1
ATOM 1334 C C . SER A 1 172 ? -4.317 -14.676 -4.803 1.00 98.31 172 SER A C 1
ATOM 1336 O O . SER A 1 172 ? -5.408 -14.111 -4.789 1.00 98.31 172 SER A O 1
ATOM 1338 N N . ASP A 1 173 ? -3.674 -15.039 -3.689 1.00 98.75 173 ASP A N 1
ATOM 1339 C CA . ASP A 1 173 ? -4.199 -14.799 -2.341 1.00 98.75 173 ASP A CA 1
ATOM 1340 C C . ASP A 1 173 ? -4.269 -13.294 -2.067 1.00 98.75 173 ASP A C 1
ATOM 1342 O O . ASP A 1 173 ? -5.296 -12.789 -1.627 1.00 98.75 173 ASP A O 1
ATOM 1346 N N . VAL A 1 174 ? -3.202 -12.563 -2.413 1.00 98.81 174 VAL A N 1
ATOM 1347 C CA . VAL A 1 174 ? -3.139 -11.101 -2.274 1.00 98.81 174 VAL A CA 1
ATOM 1348 C C . VAL A 1 174 ? -4.244 -10.422 -3.085 1.00 98.81 174 VAL A C 1
ATOM 1350 O O . VAL A 1 174 ? -4.906 -9.514 -2.583 1.00 98.81 174 VAL A O 1
ATOM 1353 N N . ALA A 1 175 ? -4.467 -10.849 -4.332 1.00 98.81 175 ALA A N 1
ATOM 1354 C CA . ALA A 1 175 ? -5.526 -10.295 -5.171 1.00 98.81 175 ALA A CA 1
ATOM 1355 C C . ALA A 1 175 ? -6.921 -10.562 -4.584 1.00 98.81 175 ALA A C 1
ATOM 1357 O O . ALA A 1 175 ? -7.774 -9.674 -4.599 1.00 98.81 175 ALA A O 1
ATOM 1358 N N . GLN A 1 176 ? -7.141 -11.755 -4.027 1.00 98.75 176 GLN A N 1
ATOM 1359 C CA . GLN A 1 176 ? -8.386 -12.095 -3.345 1.00 98.75 176 GLN A CA 1
ATOM 1360 C C . GLN A 1 176 ? -8.598 -11.235 -2.088 1.00 98.75 176 GLN A C 1
ATOM 1362 O O . GLN A 1 176 ? -9.680 -10.679 -1.917 1.00 98.75 176 GLN A O 1
ATOM 1367 N N . ASP A 1 177 ? -7.563 -11.040 -1.267 1.00 98.75 177 ASP A N 1
ATOM 1368 C CA . ASP A 1 177 ? -7.630 -10.172 -0.083 1.00 98.75 177 ASP A CA 1
ATOM 1369 C C . ASP A 1 177 ? -7.973 -8.724 -0.470 1.00 98.75 177 ASP A C 1
ATOM 1371 O O . ASP A 1 177 ? -8.807 -8.072 0.160 1.00 98.75 177 ASP A O 1
ATOM 1375 N N . CYS A 1 178 ? -7.375 -8.221 -1.558 1.00 98.81 178 CYS A N 1
ATOM 1376 C CA . CYS A 1 178 ? -7.701 -6.902 -2.100 1.00 98.81 178 CYS A CA 1
ATOM 1377 C C . CYS A 1 178 ? -9.169 -6.818 -2.530 1.00 98.81 178 CYS A C 1
ATOM 1379 O O . CYS A 1 178 ? -9.820 -5.810 -2.257 1.00 98.81 178 CYS A O 1
ATOM 1381 N N . ARG A 1 179 ? -9.711 -7.865 -3.168 1.00 98.69 179 ARG A N 1
ATOM 1382 C CA . ARG A 1 179 ? -11.124 -7.912 -3.572 1.00 98.69 179 ARG A CA 1
ATOM 1383 C C . ARG A 1 179 ? -12.054 -7.839 -2.371 1.00 98.69 179 ARG A C 1
ATOM 1385 O O . ARG A 1 179 ? -12.957 -7.012 -2.358 1.00 98.69 179 ARG A O 1
ATOM 1392 N N . GLU A 1 180 ? -11.788 -8.648 -1.353 1.00 98.44 180 GLU A N 1
ATOM 1393 C CA . GLU A 1 180 ? -12.597 -8.703 -0.134 1.00 98.44 180 GLU A CA 1
ATOM 1394 C C . GLU A 1 180 ? -12.618 -7.365 0.611 1.00 98.44 180 GLU A C 1
ATOM 1396 O O . GLU A 1 180 ? -13.635 -7.000 1.202 1.00 98.44 180 GLU A O 1
ATOM 1401 N N . VAL A 1 181 ? -11.518 -6.610 0.573 1.00 98.00 181 VAL A N 1
ATOM 1402 C CA . VAL A 1 181 ? -11.467 -5.252 1.129 1.00 98.00 181 VAL A CA 1
ATOM 1403 C C . VAL A 1 181 ? -12.256 -4.262 0.271 1.00 98.00 181 VAL A C 1
ATOM 1405 O O . VAL A 1 181 ? -13.001 -3.450 0.820 1.00 98.00 181 VAL A O 1
ATOM 1408 N N . LEU A 1 182 ? -12.137 -4.326 -1.059 1.00 98.00 182 LEU A N 1
ATOM 1409 C CA . LEU A 1 182 ? -12.879 -3.442 -1.966 1.00 98.00 182 LEU A CA 1
ATOM 1410 C C . LEU A 1 182 ? -14.398 -3.668 -1.897 1.00 98.00 182 LEU A C 1
ATOM 1412 O O . LEU A 1 182 ? -15.150 -2.697 -1.962 1.00 98.00 182 LEU A O 1
ATOM 1416 N N . ASP A 1 183 ? -14.847 -4.909 -1.695 1.00 97.44 183 ASP A N 1
ATOM 1417 C CA . ASP A 1 183 ? -16.268 -5.264 -1.547 1.00 97.44 183 ASP A CA 1
ATOM 1418 C C . ASP A 1 183 ? -16.914 -4.661 -0.282 1.00 97.44 183 ASP A C 1
ATOM 1420 O O . ASP A 1 183 ? -18.139 -4.579 -0.181 1.00 97.44 183 ASP A O 1
ATOM 1424 N N . GLN A 1 184 ? -16.105 -4.218 0.687 1.00 94.88 184 GLN A N 1
ATOM 1425 C CA . GLN A 1 184 ? -16.579 -3.589 1.923 1.00 94.88 184 GLN A CA 1
ATOM 1426 C C . GLN A 1 184 ? -16.734 -2.069 1.819 1.00 94.88 184 GLN A C 1
ATOM 1428 O O . GLN A 1 184 ? -17.291 -1.468 2.740 1.00 94.88 184 GLN A O 1
ATOM 1433 N N . ILE A 1 185 ? -16.247 -1.450 0.739 1.00 95.00 185 ILE A N 1
ATOM 1434 C CA . ILE A 1 185 ? -16.346 -0.003 0.550 1.00 95.00 185 ILE A CA 1
ATOM 1435 C C . ILE A 1 185 ? -17.788 0.358 0.189 1.00 95.00 185 ILE A C 1
ATOM 1437 O O . ILE A 1 185 ? -18.315 -0.053 -0.844 1.00 95.00 185 ILE A O 1
ATOM 1441 N N . ALA A 1 186 ? -18.424 1.171 1.024 1.00 93.81 186 ALA A N 1
ATOM 1442 C CA . ALA A 1 186 ? -19.822 1.570 0.884 1.00 93.81 186 ALA A CA 1
ATOM 1443 C C . ALA A 1 186 ? -20.018 3.094 0.874 1.00 93.81 186 ALA A C 1
ATOM 1445 O O . ALA A 1 186 ? -21.113 3.578 0.568 1.00 93.81 186 ALA A O 1
ATOM 1446 N N . ARG A 1 187 ? -18.977 3.874 1.190 1.00 89.00 187 ARG A N 1
ATOM 1447 C CA . ARG A 1 187 ? -19.079 5.333 1.280 1.00 89.00 187 ARG A CA 1
ATOM 1448 C C . ARG A 1 187 ? -19.456 5.998 -0.052 1.00 89.00 187 ARG A C 1
ATOM 1450 O O . ARG A 1 187 ? -18.708 5.838 -1.018 1.00 89.00 187 ARG A O 1
ATOM 1457 N N . PRO A 1 188 ? -20.499 6.853 -0.110 1.00 88.50 188 PRO A N 1
ATOM 1458 C CA . PRO A 1 188 ? -20.898 7.553 -1.339 1.00 88.50 188 PRO A CA 1
ATOM 1459 C C . PRO A 1 188 ? -19.764 8.317 -2.042 1.00 88.50 188 PRO A C 1
ATOM 1461 O O . PRO A 1 188 ? -19.691 8.313 -3.268 1.00 88.50 188 PRO A O 1
ATOM 1464 N N . ASP A 1 189 ? -18.847 8.907 -1.271 1.00 84.88 189 ASP A N 1
ATOM 1465 C CA . ASP A 1 189 ? -17.713 9.682 -1.792 1.00 84.88 189 ASP A CA 1
ATOM 1466 C C . ASP A 1 189 ? -16.564 8.818 -2.346 1.00 84.88 189 ASP A C 1
ATOM 1468 O O . ASP A 1 189 ? -15.608 9.358 -2.902 1.00 84.88 189 ASP A O 1
ATOM 1472 N N . LEU A 1 190 ? -16.620 7.491 -2.177 1.00 91.25 190 LEU A N 1
ATOM 1473 C CA . LEU A 1 190 ? -15.583 6.546 -2.610 1.00 91.25 190 LEU A CA 1
ATOM 1474 C C . LEU A 1 190 ? -16.116 5.480 -3.574 1.00 91.25 190 LEU A C 1
ATOM 1476 O O . LEU A 1 190 ? -15.377 5.036 -4.453 1.00 91.25 190 LEU A O 1
ATOM 1480 N N . VAL A 1 191 ? -17.392 5.095 -3.470 1.00 93.75 191 VAL A N 1
ATOM 1481 C CA . VAL A 1 191 ? -18.001 4.040 -4.304 1.00 93.75 191 VAL A CA 1
ATOM 1482 C C . VAL A 1 191 ? -17.933 4.337 -5.801 1.00 93.75 191 VAL A C 1
ATOM 1484 O O . VAL A 1 191 ? -17.876 3.408 -6.603 1.00 93.75 191 VAL A O 1
ATOM 1487 N N . HIS A 1 192 ? -17.870 5.608 -6.216 1.00 92.81 192 HIS A N 1
ATOM 1488 C CA . HIS A 1 192 ? -17.710 5.957 -7.633 1.00 92.81 192 HIS A CA 1
ATOM 1489 C C . HIS A 1 192 ? -16.338 5.560 -8.202 1.00 92.81 192 HIS A C 1
ATOM 1491 O O . HIS A 1 192 ? -16.190 5.496 -9.421 1.00 92.81 192 HIS A O 1
ATOM 1497 N N . LEU A 1 193 ? -15.340 5.295 -7.349 1.00 95.62 193 LEU A N 1
ATOM 1498 C CA . LEU A 1 193 ? -14.014 4.810 -7.748 1.00 95.62 193 LEU A CA 1
ATOM 1499 C C . LEU A 1 193 ? -13.941 3.281 -7.830 1.00 95.62 193 LEU A C 1
ATOM 1501 O O . LEU A 1 193 ? -13.030 2.763 -8.478 1.00 95.62 193 LEU A O 1
ATOM 1505 N N . LEU A 1 194 ? -14.892 2.555 -7.230 1.00 97.12 194 LEU A N 1
ATOM 1506 C CA . LEU A 1 194 ? -14.878 1.090 -7.207 1.00 97.12 194 LEU A CA 1
ATOM 1507 C C . LEU A 1 194 ? -14.829 0.444 -8.594 1.00 97.12 194 LEU A C 1
ATOM 1509 O O . LEU A 1 194 ? -14.036 -0.478 -8.753 1.00 97.12 194 LEU A O 1
ATOM 1513 N N . PRO A 1 195 ? -15.552 0.919 -9.629 1.00 98.00 195 PRO A N 1
ATOM 1514 C CA . PRO A 1 195 ? -15.427 0.333 -10.963 1.00 98.00 195 PRO A CA 1
ATOM 1515 C C . PRO A 1 195 ? -13.993 0.379 -11.508 1.00 98.00 195 PRO A C 1
ATOM 1517 O O . PRO A 1 195 ? -13.543 -0.575 -12.140 1.00 98.00 195 PRO A O 1
ATOM 1520 N N . MET A 1 196 ? -13.250 1.460 -11.234 1.00 98.31 196 MET A N 1
ATOM 1521 C CA . MET A 1 196 ? -11.844 1.579 -11.636 1.00 98.31 196 MET A CA 1
ATOM 1522 C C . MET A 1 196 ? -10.941 0.687 -10.781 1.00 98.31 196 MET A C 1
ATOM 1524 O O . MET A 1 196 ? -10.053 0.034 -11.321 1.00 98.31 196 MET A O 1
ATOM 1528 N N . ALA A 1 197 ? -11.184 0.629 -9.469 1.00 98.31 197 ALA A N 1
ATOM 1529 C CA . ALA A 1 197 ? -10.419 -0.217 -8.559 1.00 98.31 197 ALA A CA 1
ATOM 1530 C C . ALA A 1 197 ? -10.576 -1.711 -8.896 1.00 98.31 197 ALA A C 1
ATOM 1532 O O . ALA A 1 197 ? -9.590 -2.436 -9.008 1.00 98.31 197 ALA A O 1
ATOM 1533 N N . VAL A 1 198 ? -11.812 -2.146 -9.148 1.00 98.44 198 VAL A N 1
ATOM 1534 C CA . VAL A 1 198 ? -12.140 -3.510 -9.577 1.00 98.44 198 VAL A CA 1
ATOM 1535 C C . VAL A 1 198 ? -11.519 -3.817 -10.936 1.00 98.44 198 VAL A C 1
ATOM 1537 O O . VAL A 1 198 ? -10.893 -4.859 -11.074 1.00 98.44 198 VAL A O 1
ATOM 1540 N N . SER A 1 199 ? -11.582 -2.894 -11.902 1.00 98.75 199 SER A N 1
ATOM 1541 C CA . SER A 1 199 ? -10.945 -3.094 -13.215 1.00 98.75 199 SER A CA 1
ATOM 1542 C C . SER A 1 199 ? -9.422 -3.247 -13.115 1.00 98.75 199 SER A C 1
ATOM 1544 O O . SER A 1 199 ? -8.828 -4.011 -13.872 1.00 98.75 199 SER A O 1
ATOM 1546 N N . ALA A 1 200 ? -8.774 -2.535 -12.186 1.00 98.81 200 ALA A N 1
ATOM 1547 C CA . ALA A 1 200 ? -7.340 -2.683 -11.943 1.00 98.81 200 ALA A CA 1
ATOM 1548 C C . ALA A 1 200 ? -7.013 -4.079 -11.396 1.00 98.81 200 ALA A C 1
ATOM 1550 O O . ALA A 1 200 ? -6.030 -4.694 -11.809 1.00 98.81 200 ALA A O 1
ATOM 1551 N N . LEU A 1 201 ? -7.859 -4.585 -10.498 1.00 98.62 201 LEU A N 1
ATOM 1552 C CA . LEU A 1 201 ? -7.712 -5.908 -9.911 1.00 98.62 201 LEU A CA 1
ATOM 1553 C C . LEU A 1 201 ? -8.025 -7.029 -10.911 1.00 98.62 201 LEU A C 1
ATOM 1555 O O . LEU A 1 201 ? -7.287 -8.006 -10.957 1.00 98.62 201 LEU A O 1
ATOM 1559 N N . ASP A 1 202 ? -9.059 -6.878 -11.740 1.00 98.69 202 ASP A N 1
ATOM 1560 C CA . ASP A 1 202 ? -9.378 -7.820 -12.821 1.00 98.69 202 ASP A CA 1
ATOM 1561 C C . ASP A 1 202 ? -8.208 -7.911 -13.808 1.00 98.69 202 ASP A C 1
ATOM 1563 O O . ASP A 1 202 ? -7.711 -8.999 -14.087 1.00 98.69 202 ASP A O 1
ATOM 1567 N N . ALA A 1 203 ? -7.671 -6.762 -14.238 1.00 98.81 203 ALA A N 1
ATOM 1568 C CA . ALA A 1 203 ? -6.479 -6.723 -15.080 1.00 98.81 203 ALA A CA 1
ATOM 1569 C C . ALA A 1 203 ? -5.283 -7.428 -14.420 1.00 98.81 203 ALA A C 1
ATOM 1571 O O . ALA A 1 203 ? -4.537 -8.133 -15.095 1.00 98.81 203 ALA A O 1
ATOM 1572 N N . TYR A 1 204 ? -5.095 -7.269 -13.108 1.00 98.81 204 TYR A N 1
ATOM 1573 C CA . TYR A 1 204 ? -4.027 -7.956 -12.386 1.00 98.81 204 TYR A CA 1
ATOM 1574 C C . TYR A 1 204 ? -4.214 -9.479 -12.395 1.00 98.81 204 TYR A C 1
ATOM 1576 O O . TYR A 1 204 ? -3.263 -10.203 -12.693 1.00 98.81 204 TYR A O 1
ATOM 1584 N N . VAL A 1 205 ? -5.430 -9.952 -12.098 1.00 98.56 205 VAL A N 1
ATOM 1585 C CA . VAL A 1 205 ? -5.794 -11.379 -12.079 1.00 98.56 205 VAL A CA 1
ATOM 1586 C C . VAL A 1 205 ? -5.633 -12.015 -13.462 1.00 98.56 205 VAL A C 1
ATOM 1588 O O . VAL A 1 205 ? -5.136 -13.135 -13.561 1.00 98.56 205 VAL A O 1
ATOM 1591 N N . ASP A 1 206 ? -5.939 -11.273 -14.526 1.00 98.44 206 ASP A N 1
ATOM 1592 C CA . ASP A 1 206 ? -5.761 -11.704 -15.918 1.00 98.44 206 ASP A CA 1
ATOM 1593 C C . ASP A 1 206 ? -4.288 -11.660 -16.394 1.00 98.44 206 ASP A C 1
ATOM 1595 O O . ASP A 1 206 ? -3.983 -11.949 -17.553 1.00 98.44 206 ASP A O 1
ATOM 1599 N N . GLY A 1 207 ? -3.342 -11.300 -15.517 1.00 97.88 207 GLY A N 1
ATOM 1600 C CA . GLY A 1 207 ? -1.909 -11.217 -15.828 1.00 97.88 207 GLY A CA 1
ATOM 1601 C C . GLY A 1 207 ? -1.495 -9.927 -16.545 1.00 97.88 207 GLY A C 1
ATOM 1602 O O . GLY A 1 207 ? -0.361 -9.790 -17.010 1.00 97.88 207 GLY A O 1
ATOM 1603 N N . HIS A 1 208 ? -2.387 -8.943 -16.637 1.00 98.50 208 HIS A N 1
ATOM 1604 C CA . HIS A 1 208 ? -2.120 -7.628 -17.209 1.00 98.50 208 HIS A CA 1
ATOM 1605 C C . HIS A 1 208 ? -1.574 -6.662 -16.141 1.00 98.50 208 HIS A C 1
ATOM 1607 O O . HIS A 1 208 ? -2.207 -5.679 -15.754 1.00 98.50 208 HIS A O 1
ATOM 1613 N N . HIS A 1 209 ? -0.348 -6.922 -15.679 1.00 98.31 209 HIS A N 1
ATOM 1614 C CA . HIS A 1 209 ? 0.291 -6.170 -14.590 1.00 98.31 209 HIS A CA 1
ATOM 1615 C C . HIS A 1 209 ? 0.491 -4.676 -14.890 1.00 98.31 209 HIS A C 1
ATOM 1617 O O . HIS A 1 209 ? 0.252 -3.836 -14.025 1.00 98.31 209 HIS A O 1
ATOM 1623 N N . ALA A 1 210 ? 0.887 -4.325 -16.118 1.00 98.38 210 ALA A N 1
ATOM 1624 C CA . ALA A 1 210 ? 1.119 -2.931 -16.492 1.00 98.38 210 ALA A CA 1
ATOM 1625 C C . ALA A 1 210 ? -0.143 -2.046 -16.373 1.00 98.38 210 ALA A C 1
ATOM 1627 O O . ALA A 1 210 ? -0.096 -1.039 -15.658 1.00 98.38 210 ALA A O 1
ATOM 1628 N N . PRO A 1 211 ? -1.290 -2.396 -16.997 1.00 98.44 211 PRO A N 1
ATOM 1629 C CA . PRO A 1 211 ? -2.518 -1.626 -16.813 1.00 98.44 211 PRO A CA 1
ATOM 1630 C C . PRO A 1 211 ? -3.063 -1.704 -15.382 1.00 98.44 211 PRO A C 1
ATOM 1632 O O . PRO A 1 211 ? -3.581 -0.698 -14.901 1.00 98.44 211 PRO A O 1
ATOM 1635 N N . ALA A 1 212 ? -2.897 -2.830 -14.677 1.00 98.75 212 ALA A N 1
ATOM 1636 C CA . ALA A 1 212 ? -3.276 -2.934 -13.269 1.00 98.75 212 ALA A CA 1
ATOM 1637 C C . ALA A 1 212 ? -2.539 -1.905 -12.399 1.00 98.75 212 ALA A C 1
ATOM 1639 O O . ALA A 1 212 ? -3.169 -1.154 -11.651 1.00 98.75 212 ALA A O 1
ATOM 1640 N N . GLN A 1 213 ? -1.213 -1.809 -12.545 1.00 98.69 213 GLN A N 1
ATOM 1641 C CA . GLN A 1 213 ? -0.395 -0.821 -11.843 1.00 98.69 213 GLN A CA 1
ATOM 1642 C C . GLN A 1 213 ? -0.812 0.604 -12.206 1.00 98.69 213 GLN A C 1
ATOM 1644 O O . GLN A 1 213 ? -1.079 1.406 -11.311 1.00 98.69 213 GLN A O 1
ATOM 1649 N N . ALA A 1 214 ? -0.896 0.921 -13.502 1.00 98.50 214 ALA A N 1
ATOM 1650 C CA . ALA A 1 214 ? -1.245 2.261 -13.966 1.00 98.50 214 ALA A CA 1
ATOM 1651 C C . ALA A 1 214 ? -2.593 2.728 -13.399 1.00 98.50 214 ALA A C 1
ATOM 1653 O O . ALA A 1 214 ? -2.686 3.826 -12.846 1.00 98.50 214 ALA A O 1
ATOM 1654 N N . LEU A 1 215 ? -3.622 1.878 -13.487 1.00 98.62 215 LEU A N 1
ATOM 1655 C CA . LEU A 1 215 ? -4.963 2.201 -13.013 1.00 98.62 215 LEU A CA 1
ATOM 1656 C C . LEU A 1 215 ? -5.019 2.318 -11.482 1.00 98.62 215 LEU A C 1
ATOM 1658 O O . LEU A 1 215 ? -5.633 3.247 -10.960 1.00 98.62 215 LEU A O 1
ATOM 1662 N N . SER A 1 216 ? -4.314 1.443 -10.761 1.00 98.69 216 SER A N 1
ATOM 1663 C CA . SER A 1 216 ? -4.209 1.515 -9.298 1.00 98.69 216 SER A CA 1
ATOM 1664 C C . SER A 1 216 ? -3.571 2.827 -8.842 1.00 98.69 216 SER A C 1
ATOM 1666 O O . SER A 1 216 ? -4.112 3.511 -7.974 1.00 98.69 216 SER A O 1
ATOM 1668 N N . VAL A 1 217 ? -2.461 3.231 -9.472 1.00 97.94 217 VAL A N 1
ATOM 1669 C CA . VAL A 1 217 ? -1.736 4.465 -9.134 1.00 97.94 217 VAL A CA 1
ATOM 1670 C C . VAL A 1 217 ? -2.607 5.709 -9.322 1.00 97.94 217 VAL A C 1
ATOM 1672 O O . VAL A 1 217 ? -2.629 6.565 -8.437 1.00 97.94 217 VAL A O 1
ATOM 1675 N N . VAL A 1 218 ? -3.359 5.818 -10.424 1.00 97.00 218 VAL A N 1
ATOM 1676 C CA . VAL A 1 218 ? -4.211 7.002 -10.658 1.00 97.00 218 VAL A CA 1
ATOM 1677 C C . VAL A 1 218 ? -5.422 7.057 -9.722 1.00 97.00 218 VAL A C 1
ATOM 1679 O O . VAL A 1 218 ? -5.851 8.150 -9.337 1.00 97.00 218 VAL A O 1
ATOM 1682 N N . VAL A 1 219 ? -5.962 5.904 -9.305 1.00 96.56 219 VAL A N 1
ATOM 1683 C CA . VAL A 1 219 ? -7.035 5.859 -8.302 1.00 96.56 219 VAL A CA 1
ATOM 1684 C C . VAL A 1 219 ? -6.494 6.258 -6.929 1.00 96.56 219 VAL A C 1
ATOM 1686 O O . VAL A 1 219 ? -7.070 7.148 -6.306 1.00 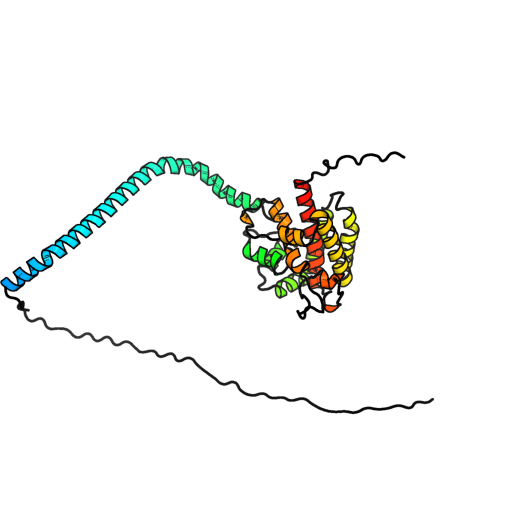96.56 219 VAL A O 1
ATOM 1689 N N . VAL A 1 220 ? -5.360 5.695 -6.492 1.00 95.94 220 VAL A N 1
ATOM 1690 C CA . VAL A 1 220 ? -4.689 6.087 -5.235 1.00 95.94 220 VAL A CA 1
ATOM 1691 C C . VAL A 1 220 ? -4.417 7.588 -5.218 1.00 95.94 220 VAL A C 1
ATOM 1693 O O . VAL A 1 220 ? -4.747 8.272 -4.251 1.00 95.94 220 VAL A O 1
ATOM 1696 N N . GLU A 1 221 ? -3.885 8.133 -6.311 1.00 92.00 221 GLU A N 1
ATOM 1697 C CA . GLU A 1 221 ? -3.634 9.565 -6.433 1.00 92.00 221 GLU A CA 1
ATOM 1698 C C . GLU A 1 221 ? -4.913 10.397 -6.282 1.00 92.00 221 GLU A C 1
ATOM 1700 O O . GLU A 1 221 ? -4.919 11.399 -5.563 1.00 92.00 221 GLU A O 1
ATOM 1705 N N . THR A 1 222 ? -6.008 9.969 -6.912 1.00 92.19 222 THR A N 1
ATOM 1706 C CA . THR A 1 222 ? -7.308 10.642 -6.804 1.00 92.19 222 THR A CA 1
ATOM 1707 C C . THR A 1 222 ? -7.827 10.635 -5.366 1.00 92.19 222 THR A C 1
ATOM 1709 O O . THR A 1 222 ? -8.264 11.673 -4.870 1.00 92.19 222 THR A O 1
ATOM 1712 N N . VAL A 1 223 ? -7.763 9.491 -4.681 1.00 90.44 223 VAL A N 1
ATOM 1713 C CA . VAL A 1 223 ? -8.245 9.344 -3.298 1.00 90.44 223 VAL A CA 1
ATOM 1714 C C . VAL A 1 223 ? -7.436 10.222 -2.347 1.00 90.44 223 VAL A C 1
ATOM 1716 O O . VAL A 1 223 ? -8.003 11.009 -1.584 1.00 90.44 223 VAL A O 1
ATOM 1719 N N . VAL A 1 224 ? -6.107 10.131 -2.420 1.00 85.88 224 VAL A N 1
ATOM 1720 C CA . VAL A 1 224 ? -5.200 10.869 -1.534 1.00 85.88 224 VAL A CA 1
ATOM 1721 C C . VAL A 1 224 ? -5.349 12.373 -1.734 1.00 85.88 224 VAL A C 1
ATOM 1723 O O . VAL A 1 224 ? -5.467 13.116 -0.759 1.00 85.88 224 VAL A O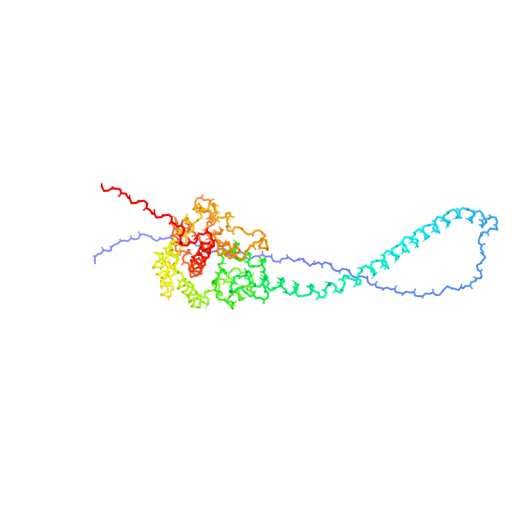 1
ATOM 1726 N N . THR A 1 225 ? -5.389 12.838 -2.984 1.00 82.44 225 THR A N 1
ATOM 1727 C CA . THR A 1 225 ? -5.478 14.278 -3.266 1.00 82.44 225 THR A CA 1
ATOM 1728 C C . THR A 1 225 ? -6.829 14.881 -2.893 1.00 82.44 225 THR A C 1
ATOM 1730 O O . THR A 1 225 ? -6.880 16.010 -2.413 1.00 82.44 225 THR A O 1
ATOM 1733 N N . ARG A 1 226 ? -7.931 14.139 -3.050 1.00 83.06 226 ARG A N 1
ATOM 1734 C CA . ARG A 1 226 ? -9.263 14.616 -2.643 1.00 83.06 226 ARG A CA 1
ATOM 1735 C C . ARG A 1 226 ? -9.465 14.625 -1.131 1.00 83.06 226 ARG A C 1
ATOM 1737 O O . ARG A 1 226 ? -10.149 15.511 -0.635 1.00 83.06 226 ARG A O 1
ATOM 1744 N N . THR A 1 227 ? -8.876 13.666 -0.421 1.00 75.56 227 THR A N 1
ATOM 1745 C CA . THR A 1 227 ? -9.088 13.505 1.027 1.00 75.56 227 THR A CA 1
ATOM 1746 C C . THR A 1 227 ? -8.131 14.369 1.842 1.00 75.56 227 THR A C 1
ATOM 1748 O O . THR A 1 227 ? -8.544 15.045 2.777 1.00 75.56 227 THR A O 1
ATOM 1751 N N . ILE A 1 228 ? -6.843 14.367 1.486 1.00 73.06 228 ILE A N 1
ATOM 1752 C CA . ILE A 1 228 ? -5.780 15.014 2.274 1.00 73.06 228 ILE A CA 1
ATOM 1753 C C . ILE A 1 228 ? -5.372 16.367 1.668 1.00 73.06 228 ILE A C 1
ATOM 1755 O O . ILE A 1 228 ? -4.757 17.204 2.330 1.00 73.06 228 ILE A O 1
ATOM 1759 N N . GLY A 1 229 ? -5.717 16.609 0.401 1.00 74.31 229 GLY A N 1
ATOM 1760 C CA . GLY A 1 229 ? -5.334 17.807 -0.337 1.00 74.31 229 GLY A CA 1
ATOM 1761 C C . GLY A 1 229 ? -4.032 17.605 -1.109 1.00 74.31 229 GLY A C 1
ATOM 1762 O O . GLY A 1 229 ? -3.987 16.937 -2.140 1.00 74.31 229 GLY A O 1
ATOM 1763 N N . SER A 1 230 ? -2.945 18.228 -0.659 1.00 72.88 230 SER A N 1
ATOM 1764 C CA . SER A 1 230 ? -1.668 18.175 -1.381 1.00 72.88 230 SER A CA 1
ATOM 1765 C C . SER A 1 230 ? -0.828 16.946 -1.022 1.00 72.88 230 SER A C 1
ATOM 1767 O O . SER A 1 230 ? -0.852 16.455 0.104 1.00 72.88 230 SER A O 1
ATOM 1769 N N . TYR A 1 231 ? 0.032 16.509 -1.948 1.00 70.44 231 TYR A N 1
ATOM 1770 C CA . TYR A 1 231 ? 0.991 15.424 -1.690 1.00 70.44 231 TYR A CA 1
ATOM 1771 C C . TYR A 1 231 ? 1.936 15.734 -0.512 1.00 70.44 231 TYR A C 1
ATOM 1773 O O . TYR A 1 231 ? 2.379 14.824 0.184 1.00 70.44 231 TYR A O 1
ATOM 1781 N N . ARG A 1 232 ? 2.260 17.018 -0.280 1.00 71.44 232 ARG A N 1
ATOM 1782 C CA . ARG A 1 232 ? 3.097 17.443 0.852 1.00 71.44 232 ARG A CA 1
ATOM 1783 C C . ARG A 1 232 ? 2.369 17.183 2.168 1.00 71.44 232 ARG A C 1
ATOM 1785 O O . ARG A 1 232 ? 2.980 16.648 3.082 1.00 71.44 232 ARG A O 1
ATOM 1792 N N . GLN A 1 233 ? 1.078 17.510 2.230 1.00 69.94 233 GLN A N 1
ATOM 1793 C CA . GLN A 1 233 ? 0.240 17.182 3.381 1.00 69.94 233 GLN A CA 1
ATOM 1794 C C . GLN A 1 233 ? 0.129 15.666 3.546 1.00 69.94 233 GLN A C 1
ATOM 1796 O O . GLN A 1 233 ? 0.373 15.180 4.641 1.00 69.94 233 GLN A O 1
ATOM 1801 N N . ALA A 1 234 ? -0.114 14.914 2.466 1.00 69.38 234 ALA A N 1
ATOM 1802 C CA . ALA A 1 234 ? -0.175 13.452 2.512 1.00 69.38 234 ALA A CA 1
ATOM 1803 C C . ALA A 1 234 ? 1.095 12.819 3.100 1.00 69.38 234 ALA A C 1
ATOM 1805 O O . ALA A 1 234 ? 0.991 11.971 3.976 1.00 69.38 234 ALA A O 1
ATOM 1806 N N . LYS A 1 235 ? 2.292 13.278 2.703 1.00 68.19 235 LYS A N 1
ATOM 1807 C CA . LYS A 1 235 ? 3.556 12.802 3.294 1.00 68.19 235 LYS A CA 1
ATOM 1808 C C . LYS A 1 235 ? 3.687 13.135 4.780 1.00 68.19 235 LYS A C 1
ATOM 1810 O O . LYS A 1 235 ? 4.200 12.321 5.534 1.00 68.19 235 LYS A O 1
ATOM 1815 N N . THR A 1 236 ? 3.245 14.319 5.203 1.00 73.06 236 THR A N 1
ATOM 1816 C CA . THR A 1 236 ? 3.265 14.696 6.622 1.00 73.06 236 THR A CA 1
ATOM 1817 C C . THR A 1 236 ? 2.275 13.868 7.439 1.00 73.06 236 THR A C 1
ATOM 1819 O O . THR A 1 236 ? 2.629 13.420 8.522 1.00 73.06 236 THR A O 1
ATOM 1822 N N . PHE A 1 237 ? 1.069 13.630 6.919 1.00 70.75 237 PHE A N 1
ATOM 1823 C CA . PHE A 1 237 ? 0.053 12.807 7.578 1.00 70.75 237 PHE A CA 1
ATOM 1824 C C . PHE A 1 237 ? 0.445 11.327 7.643 1.00 70.75 237 PHE A C 1
ATOM 1826 O O . PHE A 1 237 ? 0.183 10.680 8.647 1.00 70.75 237 PHE A O 1
ATOM 1833 N N . ALA A 1 238 ? 1.095 10.800 6.603 1.00 74.38 238 ALA A N 1
ATOM 1834 C CA . ALA A 1 238 ? 1.516 9.402 6.528 1.00 74.38 238 ALA A CA 1
ATOM 1835 C C . ALA A 1 238 ? 2.704 9.058 7.443 1.00 74.38 238 ALA A C 1
ATOM 1837 O O . ALA A 1 238 ? 2.945 7.881 7.703 1.00 74.38 238 ALA A O 1
ATOM 1838 N N . LYS A 1 239 ? 3.456 10.062 7.918 1.00 77.25 239 LYS A N 1
ATOM 1839 C CA . LYS A 1 239 ? 4.609 9.841 8.793 1.00 77.25 239 LYS A CA 1
ATOM 1840 C C . LYS A 1 239 ? 4.145 9.452 10.195 1.00 77.25 239 LYS A C 1
ATOM 1842 O O . LYS A 1 239 ? 3.326 10.145 10.808 1.00 77.25 239 LYS A O 1
ATOM 1847 N N . ILE A 1 240 ? 4.704 8.361 10.706 1.00 77.25 240 ILE A N 1
ATOM 1848 C CA . ILE A 1 240 ? 4.411 7.846 12.043 1.00 77.25 240 ILE A CA 1
ATOM 1849 C C . ILE A 1 240 ? 5.730 7.744 12.801 1.00 77.25 240 ILE A C 1
ATOM 1851 O O . ILE A 1 240 ? 6.519 6.840 12.544 1.00 77.25 240 ILE A O 1
ATOM 1855 N N . ASP A 1 241 ? 5.958 8.703 13.700 1.00 76.88 241 ASP A N 1
ATOM 1856 C CA . ASP A 1 241 ? 7.134 8.735 14.580 1.00 76.88 241 ASP A CA 1
ATOM 1857 C C . ASP A 1 241 ? 6.850 8.010 15.908 1.00 76.88 241 ASP A C 1
ATOM 1859 O O . ASP A 1 241 ? 7.656 7.206 16.354 1.00 76.88 241 ASP A O 1
ATOM 1863 N N . GLU A 1 242 ? 5.668 8.236 16.497 1.00 76.38 242 GLU A N 1
ATOM 1864 C CA . GLU A 1 242 ? 5.266 7.673 17.796 1.00 76.38 242 GLU A CA 1
ATOM 1865 C C . GLU A 1 242 ? 3.938 6.900 17.669 1.00 76.38 242 GLU A C 1
ATOM 1867 O O . GLU A 1 242 ? 2.865 7.407 18.009 1.00 76.38 242 GLU A O 1
ATOM 1872 N N . PRO A 1 243 ? 3.956 5.664 17.139 1.00 71.94 243 PRO A N 1
ATOM 1873 C CA . PRO A 1 243 ? 2.740 4.900 16.839 1.00 71.94 243 PRO A CA 1
ATOM 1874 C C . PRO A 1 243 ? 1.900 4.559 18.073 1.00 71.94 243 PRO A C 1
ATOM 1876 O O . PRO A 1 243 ? 0.687 4.385 17.968 1.00 71.94 243 PRO A O 1
ATOM 1879 N N . ARG A 1 244 ? 2.535 4.462 19.247 1.00 71.69 244 ARG A N 1
ATOM 1880 C CA . ARG A 1 244 ? 1.873 4.112 20.513 1.00 71.69 244 ARG A CA 1
ATOM 1881 C C . ARG A 1 244 ? 0.989 5.238 21.056 1.00 71.69 244 ARG A C 1
ATOM 1883 O O . ARG A 1 244 ? 0.079 4.953 21.834 1.00 71.69 244 ARG A O 1
ATOM 1890 N N . ASP A 1 245 ? 1.216 6.469 20.604 1.00 76.06 245 ASP A N 1
ATOM 1891 C CA . ASP A 1 245 ? 0.477 7.657 21.042 1.00 76.06 245 ASP A CA 1
ATOM 1892 C C . ASP A 1 245 ? -0.793 7.906 20.213 1.00 76.06 245 ASP A C 1
ATOM 1894 O O . ASP A 1 245 ? -1.621 8.745 20.573 1.00 76.06 245 ASP A O 1
ATOM 1898 N N . LEU A 1 246 ? -0.979 7.169 19.114 1.00 74.12 246 LEU A N 1
ATOM 1899 C CA . LEU A 1 246 ? -2.144 7.297 18.245 1.00 74.12 246 LEU A CA 1
ATOM 1900 C C . LEU A 1 246 ? -3.359 6.529 18.801 1.00 74.12 246 LEU A C 1
ATOM 1902 O O . LEU A 1 246 ? -3.258 5.483 19.463 1.00 74.12 246 LEU A O 1
ATOM 1906 N N . ASP A 1 247 ? -4.557 7.046 18.522 1.00 77.81 247 ASP A N 1
ATOM 1907 C CA . ASP A 1 247 ? -5.765 6.233 18.637 1.00 77.81 247 ASP A CA 1
ATOM 1908 C C . ASP A 1 247 ? -5.825 5.180 17.513 1.00 77.81 247 ASP A C 1
ATOM 1910 O O . ASP A 1 247 ? -5.027 5.185 16.576 1.00 77.81 247 ASP A O 1
ATOM 1914 N N . ILE A 1 248 ? -6.749 4.229 17.651 1.00 77.12 248 ILE A N 1
ATOM 1915 C CA . ILE A 1 248 ? -6.883 3.059 16.765 1.00 77.12 248 ILE A CA 1
ATOM 1916 C C . ILE A 1 248 ? -7.056 3.473 15.310 1.00 77.12 248 ILE A C 1
ATOM 1918 O O . ILE A 1 248 ? -6.429 2.923 14.405 1.00 77.12 248 ILE A O 1
ATOM 1922 N N . ALA A 1 249 ? -7.947 4.428 15.100 1.00 76.44 249 ALA A N 1
ATOM 1923 C CA . ALA A 1 249 ? -8.357 4.836 13.780 1.00 76.44 249 ALA A CA 1
ATOM 1924 C C . ALA A 1 249 ? -7.276 5.657 13.100 1.00 76.44 249 ALA A C 1
ATOM 1926 O O . ALA A 1 249 ? -6.965 5.422 11.937 1.00 76.44 249 ALA A O 1
ATOM 1927 N N . GLU A 1 250 ? -6.657 6.572 13.843 1.00 81.38 250 GLU A N 1
ATOM 1928 C CA . GLU A 1 250 ? -5.552 7.370 13.342 1.00 81.38 250 GLU A CA 1
ATOM 1929 C C . GLU A 1 250 ? -4.344 6.483 13.023 1.00 81.38 250 GLU A C 1
ATOM 1931 O O . GLU A 1 250 ? -3.716 6.655 11.979 1.00 81.38 250 GLU A O 1
ATOM 1936 N N . LEU A 1 251 ? -4.053 5.476 13.856 1.00 85.06 251 LEU A N 1
ATOM 1937 C CA . LEU A 1 251 ? -3.008 4.493 13.575 1.00 85.06 251 LEU A CA 1
ATOM 1938 C C . LEU A 1 251 ? -3.289 3.739 12.270 1.00 85.06 251 LEU A C 1
ATOM 1940 O O . LEU A 1 251 ? -2.424 3.695 11.398 1.00 85.06 251 LEU A O 1
ATOM 1944 N N . ARG A 1 252 ? -4.489 3.163 12.114 1.00 88.75 252 ARG A N 1
ATOM 1945 C CA . ARG A 1 252 ? -4.875 2.409 10.907 1.00 88.75 252 ARG A CA 1
ATOM 1946 C C . ARG A 1 252 ? -4.857 3.281 9.661 1.00 88.75 252 ARG A C 1
ATOM 1948 O O . ARG A 1 252 ? -4.298 2.874 8.643 1.00 88.75 252 ARG A O 1
ATOM 1955 N N . PHE A 1 253 ? -5.416 4.483 9.749 1.00 87.88 253 PHE A N 1
ATOM 1956 C CA . PHE A 1 253 ? -5.444 5.444 8.656 1.00 87.88 253 PHE A CA 1
ATOM 1957 C C . PHE A 1 253 ? -4.033 5.838 8.219 1.00 87.88 253 PHE A C 1
ATOM 1959 O O . PHE A 1 253 ? -3.681 5.684 7.048 1.00 87.88 253 PHE A O 1
ATOM 1966 N N . ARG A 1 254 ? -3.189 6.288 9.154 1.00 88.62 254 ARG A N 1
ATOM 1967 C CA . ARG A 1 254 ? -1.816 6.683 8.825 1.00 88.62 254 ARG A CA 1
ATOM 1968 C C . ARG A 1 254 ? -0.992 5.506 8.334 1.00 88.62 254 ARG A C 1
ATOM 1970 O O . ARG A 1 254 ? -0.248 5.669 7.377 1.00 88.62 254 ARG A O 1
ATOM 1977 N N . ALA A 1 255 ? -1.140 4.323 8.927 1.00 91.38 255 ALA A N 1
ATOM 1978 C CA . ALA A 1 255 ? -0.396 3.140 8.505 1.00 91.38 255 ALA A CA 1
ATOM 1979 C C . ALA A 1 255 ? -0.829 2.661 7.107 1.00 91.38 255 ALA A C 1
ATOM 1981 O O . ALA A 1 255 ? 0.008 2.212 6.329 1.00 91.38 255 ALA A O 1
ATOM 1982 N N . ALA A 1 256 ? -2.106 2.816 6.739 1.00 93.19 256 ALA A N 1
ATOM 1983 C CA . ALA A 1 256 ? -2.572 2.564 5.375 1.00 93.19 256 ALA A CA 1
ATOM 1984 C C . ALA A 1 256 ? -1.974 3.556 4.360 1.00 93.19 256 ALA A C 1
ATOM 1986 O O . ALA A 1 256 ? -1.762 3.206 3.199 1.00 93.19 256 ALA A O 1
ATOM 1987 N N . LEU A 1 257 ? -1.680 4.783 4.800 1.00 90.69 257 LEU A N 1
ATOM 1988 C CA . LEU A 1 257 ? -1.037 5.820 3.995 1.00 90.69 257 LEU A CA 1
ATOM 1989 C C . LEU A 1 257 ? 0.494 5.776 4.048 1.00 90.69 257 LEU A C 1
ATOM 1991 O O . LEU A 1 257 ? 1.124 6.351 3.173 1.00 90.69 257 LEU A O 1
ATOM 1995 N N . ALA A 1 258 ? 1.116 5.122 5.023 1.00 91.25 258 ALA A N 1
ATOM 1996 C CA . ALA A 1 258 ? 2.569 5.108 5.211 1.00 91.25 258 ALA A CA 1
ATOM 1997 C C . ALA A 1 258 ? 3.382 4.758 3.940 1.00 91.25 258 ALA A C 1
ATOM 1999 O O . ALA A 1 258 ? 4.349 5.476 3.654 1.00 91.25 258 ALA A O 1
ATOM 2000 N N . PRO A 1 259 ? 2.955 3.796 3.087 1.00 93.75 259 PRO A N 1
ATOM 2001 C CA . PRO A 1 259 ? 3.649 3.496 1.827 1.00 93.75 259 PRO A CA 1
ATOM 2002 C C . PRO A 1 259 ? 3.710 4.652 0.818 1.00 93.75 259 PRO A C 1
ATOM 2004 O O . PRO A 1 259 ? 4.427 4.590 -0.184 1.00 93.75 259 PRO A O 1
ATOM 2007 N N . ILE A 1 260 ? 2.978 5.740 1.069 1.00 87.00 260 ILE A N 1
ATOM 2008 C CA . ILE A 1 260 ? 2.945 6.929 0.224 1.00 87.00 260 ILE A CA 1
ATOM 2009 C C . ILE A 1 260 ? 4.302 7.662 0.183 1.00 87.00 260 ILE A C 1
ATOM 2011 O O . ILE A 1 260 ? 4.587 8.380 -0.784 1.00 87.00 260 ILE A O 1
ATOM 2015 N N . GLY A 1 261 ? 5.157 7.490 1.197 1.00 85.50 261 GLY A N 1
ATOM 2016 C CA . GLY A 1 261 ? 6.492 8.097 1.249 1.00 85.50 261 GLY A CA 1
ATOM 2017 C C . GLY A 1 261 ? 7.336 7.772 0.005 1.00 85.50 261 GLY A C 1
ATOM 2018 O O . GLY A 1 261 ? 7.609 8.698 -0.780 1.00 85.50 261 GLY A O 1
ATOM 2019 N N . PRO A 1 262 ? 7.689 6.487 -0.212 1.00 86.19 262 PRO A N 1
ATOM 2020 C CA . PRO A 1 262 ? 8.357 6.005 -1.423 1.00 86.19 262 PRO A CA 1
ATOM 2021 C C . PRO A 1 262 ? 7.530 6.217 -2.700 1.00 86.19 262 PRO A C 1
ATOM 2023 O O . PRO A 1 262 ? 8.070 6.643 -3.721 1.00 86.19 262 PRO A O 1
ATOM 2026 N N . PHE A 1 263 ? 6.206 6.032 -2.642 1.00 90.12 263 PHE A N 1
ATOM 2027 C CA . PHE A 1 263 ? 5.306 6.208 -3.792 1.00 90.12 263 PHE A CA 1
ATOM 2028 C C . PHE A 1 263 ? 5.361 7.615 -4.416 1.00 90.12 263 PHE A C 1
ATOM 2030 O O . PHE A 1 263 ? 5.382 7.761 -5.643 1.00 90.12 263 PHE A O 1
ATOM 2037 N N . TYR A 1 264 ? 5.409 8.665 -3.586 1.00 88.62 264 TYR A N 1
ATOM 2038 C CA . TYR A 1 264 ? 5.585 10.061 -4.012 1.00 88.62 264 TYR A CA 1
ATOM 2039 C C . TYR A 1 264 ? 7.054 10.507 -3.974 1.00 88.62 264 TYR A C 1
ATOM 2041 O O . TYR A 1 264 ? 7.324 11.710 -3.837 1.00 88.62 264 TYR A O 1
ATOM 2049 N N . LEU A 1 265 ? 8.034 9.601 -4.028 1.00 87.56 265 LEU A N 1
ATOM 2050 C CA . LEU A 1 265 ? 9.429 10.006 -4.188 1.00 87.56 265 LEU A CA 1
ATOM 2051 C C . LEU A 1 265 ? 9.548 10.884 -5.444 1.00 87.56 265 LEU A C 1
ATOM 2053 O O . LEU A 1 265 ? 9.067 10.542 -6.528 1.00 87.56 265 LEU A O 1
ATOM 2057 N N . ALA A 1 266 ? 10.096 12.085 -5.266 1.00 86.69 266 ALA A N 1
ATOM 2058 C CA . ALA A 1 266 ? 10.278 13.009 -6.371 1.00 86.69 266 ALA A CA 1
ATOM 2059 C C . ALA A 1 266 ? 11.456 12.514 -7.203 1.00 86.69 266 ALA A C 1
ATOM 2061 O O . ALA A 1 266 ? 12.561 12.393 -6.684 1.00 86.69 266 ALA A O 1
ATOM 2062 N N . TRP A 1 267 ? 11.215 12.240 -8.480 1.00 91.00 267 TRP A N 1
ATOM 2063 C CA . TRP A 1 267 ? 12.253 11.806 -9.400 1.00 91.00 267 TRP A CA 1
ATOM 2064 C C . TRP A 1 267 ? 11.961 12.331 -10.801 1.00 91.00 267 TRP A C 1
ATOM 2066 O O . TRP A 1 267 ? 10.804 12.465 -11.205 1.00 91.00 267 TRP A O 1
ATOM 2076 N N . ARG A 1 268 ? 13.024 12.643 -11.538 1.00 90.19 268 ARG A N 1
ATOM 2077 C CA . ARG A 1 268 ? 12.968 13.029 -12.946 1.00 90.19 268 ARG A CA 1
ATOM 2078 C C . ARG A 1 268 ? 14.225 12.514 -13.646 1.00 90.19 268 ARG A C 1
ATOM 2080 O O . ARG A 1 268 ? 15.282 12.552 -13.022 1.00 90.19 268 ARG A O 1
ATOM 2087 N N . PRO A 1 269 ? 14.171 12.178 -14.945 1.00 88.00 269 PRO A N 1
ATOM 2088 C CA . PRO A 1 269 ? 15.341 11.676 -15.672 1.00 88.00 269 PRO A CA 1
ATOM 2089 C C . PRO A 1 269 ? 16.548 12.622 -15.616 1.00 88.00 269 PRO A C 1
ATOM 2091 O O . PRO A 1 269 ? 17.696 12.201 -15.672 1.00 88.00 269 PRO A O 1
ATOM 2094 N N . SER A 1 270 ? 16.294 13.925 -15.472 1.00 89.25 270 SER A N 1
ATOM 2095 C CA . SER A 1 270 ? 17.333 14.947 -15.406 1.00 89.25 270 SER A CA 1
ATOM 2096 C C . SER A 1 270 ? 17.940 15.163 -14.012 1.00 89.25 270 SER A C 1
ATOM 2098 O O . SER A 1 270 ? 18.706 16.112 -13.863 1.00 89.25 270 SER A O 1
ATOM 2100 N N . SER A 1 271 ? 17.553 14.416 -12.966 1.00 87.00 271 SER A N 1
ATOM 2101 C CA . SER A 1 271 ? 18.152 14.597 -11.629 1.00 87.00 271 SER A CA 1
ATOM 2102 C C . SER A 1 271 ? 19.535 13.956 -11.507 1.00 87.00 271 SER A C 1
ATOM 2104 O O . SER A 1 271 ? 20.324 14.408 -10.687 1.00 87.00 271 SER A O 1
ATOM 2106 N N . GLY A 1 272 ? 19.848 12.968 -12.352 1.00 88.31 272 GLY A N 1
ATOM 2107 C CA . GLY A 1 272 ? 21.086 12.186 -12.274 1.00 88.31 272 GLY A CA 1
ATOM 2108 C C . GLY A 1 272 ? 21.012 11.013 -11.291 1.00 88.31 272 GLY A C 1
ATOM 2109 O O . GLY A 1 272 ? 21.914 10.181 -11.288 1.00 88.31 272 GLY A O 1
ATOM 2110 N N . ASP A 1 273 ? 19.934 10.916 -10.509 1.00 91.31 273 ASP A N 1
ATOM 2111 C CA . ASP A 1 273 ? 19.670 9.776 -9.630 1.00 91.31 273 ASP A CA 1
ATOM 2112 C C . ASP A 1 273 ? 19.137 8.583 -10.436 1.00 91.31 273 ASP A C 1
ATOM 2114 O O . ASP A 1 273 ? 18.402 8.789 -11.416 1.00 91.31 273 ASP A O 1
ATOM 2118 N N . PRO A 1 274 ? 19.433 7.337 -10.019 1.00 92.31 274 PRO A N 1
ATOM 2119 C CA . PRO A 1 274 ? 18.835 6.163 -10.639 1.00 92.31 274 PRO A CA 1
ATOM 2120 C C . PRO A 1 274 ? 17.306 6.216 -10.552 1.00 92.31 274 PRO A C 1
ATOM 2122 O O . PRO A 1 274 ? 16.729 6.813 -9.639 1.00 92.31 274 PRO A O 1
ATOM 2125 N N . MET A 1 275 ? 16.647 5.587 -11.525 1.00 93.38 275 MET A N 1
ATOM 2126 C CA . MET A 1 275 ? 15.196 5.427 -11.502 1.00 93.38 275 MET A CA 1
ATOM 2127 C C . MET A 1 275 ? 14.779 4.686 -10.219 1.00 93.38 275 MET A C 1
ATOM 2129 O O . MET A 1 275 ? 15.421 3.692 -9.879 1.00 93.38 275 MET A O 1
ATOM 2133 N N . PRO A 1 276 ? 13.729 5.135 -9.503 1.00 93.94 276 PRO A N 1
ATOM 2134 C CA . PRO A 1 276 ? 13.249 4.441 -8.317 1.00 93.94 276 PRO A CA 1
ATOM 2135 C C . PRO A 1 276 ? 12.873 2.996 -8.639 1.00 93.94 276 PRO A C 1
ATOM 2137 O O . PRO A 1 276 ? 12.096 2.762 -9.558 1.00 93.94 276 PRO A O 1
ATOM 2140 N N . GLU A 1 277 ? 13.373 2.047 -7.853 1.00 93.31 277 GLU A N 1
ATOM 2141 C CA . GLU A 1 277 ? 13.008 0.631 -7.993 1.00 93.31 277 GLU A CA 1
ATOM 2142 C C . GLU A 1 277 ? 11.631 0.337 -7.376 1.00 93.31 277 GLU A C 1
ATOM 2144 O O . GLU A 1 277 ? 10.857 -0.475 -7.886 1.00 93.31 277 GLU A O 1
ATOM 2149 N N . HIS A 1 278 ? 11.299 1.025 -6.279 1.00 95.38 278 HIS A N 1
ATOM 2150 C CA . HIS A 1 278 ? 10.016 0.889 -5.591 1.00 95.38 278 HIS A CA 1
ATOM 2151 C C . HIS A 1 278 ? 8.876 1.456 -6.445 1.00 95.38 278 HIS A C 1
ATOM 2153 O O . HIS A 1 278 ? 9.088 2.373 -7.244 1.00 95.38 278 HIS A O 1
ATOM 2159 N N . LEU A 1 279 ? 7.643 0.977 -6.220 1.00 97.25 279 LEU A N 1
ATOM 2160 C CA . LEU A 1 279 ? 6.450 1.550 -6.843 1.00 97.25 279 LEU A CA 1
ATOM 2161 C C . LEU A 1 279 ? 6.491 3.079 -6.732 1.00 97.25 279 LEU A C 1
ATOM 2163 O O . LEU A 1 279 ? 6.608 3.642 -5.648 1.00 97.25 279 LEU A O 1
ATOM 2167 N N . SER A 1 280 ? 6.390 3.745 -7.879 1.00 96.06 280 SER A N 1
ATOM 2168 C CA . SER A 1 280 ? 6.600 5.184 -7.993 1.00 96.06 280 SER A CA 1
ATOM 2169 C C . SER A 1 280 ? 5.545 5.773 -8.902 1.00 96.06 280 SER A C 1
ATOM 2171 O O . SER A 1 280 ? 5.397 5.365 -10.060 1.00 96.06 280 SER A O 1
ATOM 2173 N N . ARG A 1 281 ? 4.843 6.781 -8.387 1.00 94.31 281 ARG A N 1
ATOM 2174 C CA . ARG A 1 281 ? 3.939 7.610 -9.180 1.00 94.31 281 ARG A CA 1
ATOM 2175 C C . ARG A 1 281 ? 4.674 8.304 -10.313 1.00 94.31 281 ARG A C 1
ATOM 2177 O O . ARG A 1 281 ? 4.154 8.349 -11.420 1.00 94.31 281 ARG A O 1
ATOM 2184 N N . HIS A 1 282 ? 5.845 8.881 -10.037 1.00 93.00 282 HIS A N 1
ATOM 2185 C CA . HIS A 1 282 ? 6.567 9.666 -11.040 1.00 93.00 282 HIS A CA 1
ATOM 2186 C C . HIS A 1 282 ? 6.918 8.807 -12.246 1.00 93.00 282 HIS A C 1
ATOM 2188 O O . HIS A 1 282 ? 6.659 9.216 -13.375 1.00 93.00 282 HIS A O 1
ATOM 2194 N N . VAL A 1 283 ? 7.436 7.604 -12.002 1.00 95.06 283 VAL A N 1
ATOM 2195 C CA . VAL A 1 283 ? 7.747 6.675 -13.086 1.00 95.06 283 VAL A CA 1
ATOM 2196 C C . VAL A 1 283 ? 6.458 6.197 -13.757 1.00 95.06 283 VAL A C 1
ATOM 2198 O O . VAL A 1 283 ? 6.314 6.325 -14.961 1.00 95.06 283 VAL A O 1
ATOM 2201 N N . THR A 1 284 ? 5.447 5.766 -13.002 1.00 95.94 284 THR A N 1
ATOM 2202 C CA . THR A 1 284 ? 4.202 5.242 -13.599 1.00 95.94 284 THR A CA 1
ATOM 2203 C C . THR A 1 284 ? 3.453 6.287 -14.445 1.00 95.94 284 THR A C 1
ATOM 2205 O O . THR A 1 284 ? 3.072 6.016 -15.579 1.00 95.94 284 THR A O 1
ATOM 2208 N N . VAL A 1 285 ? 3.242 7.497 -13.924 1.00 92.50 285 VAL A N 1
ATOM 2209 C CA . VAL A 1 285 ? 2.344 8.500 -14.528 1.00 92.50 285 VAL A CA 1
ATOM 2210 C C . VAL A 1 285 ? 3.087 9.503 -15.408 1.00 92.50 285 VAL A C 1
ATOM 2212 O O . VAL A 1 285 ? 2.555 9.943 -16.425 1.00 92.50 285 VAL A O 1
ATOM 2215 N N . HIS A 1 286 ? 4.302 9.902 -15.027 1.00 91.19 286 HIS A N 1
ATOM 2216 C CA . HIS A 1 286 ? 5.018 10.991 -15.698 1.00 91.19 286 HIS A CA 1
ATOM 2217 C C . HIS A 1 286 ? 6.160 10.513 -16.598 1.00 91.19 286 HIS A C 1
ATOM 2219 O O . HIS A 1 286 ? 6.586 11.277 -17.461 1.00 91.19 286 HIS A O 1
ATOM 2225 N N . GLN A 1 287 ? 6.662 9.292 -16.403 1.00 91.75 287 GLN A N 1
ATOM 2226 C CA . GLN A 1 287 ? 7.805 8.721 -17.124 1.00 91.75 287 GLN A CA 1
ATOM 2227 C C . GLN A 1 287 ? 7.602 7.217 -17.341 1.00 91.75 287 GLN A C 1
ATOM 2229 O O . GLN A 1 287 ? 8.401 6.421 -16.857 1.00 91.75 287 GLN A O 1
ATOM 2234 N N . ALA A 1 288 ? 6.493 6.836 -17.988 1.00 91.81 288 ALA A N 1
ATOM 2235 C CA . ALA A 1 288 ? 6.047 5.446 -18.097 1.00 91.81 288 ALA A CA 1
ATOM 2236 C C . ALA A 1 288 ? 7.107 4.543 -18.758 1.00 91.81 288 ALA A C 1
ATOM 2238 O O . ALA A 1 288 ? 7.143 4.394 -19.979 1.00 91.81 288 ALA A O 1
ATOM 2239 N N . ASP A 1 289 ? 7.951 3.938 -17.926 1.00 93.25 289 ASP A N 1
ATOM 2240 C CA . ASP A 1 289 ? 9.042 3.060 -18.331 1.00 93.25 289 ASP A CA 1
ATOM 2241 C C . ASP A 1 289 ? 8.611 1.591 -18.190 1.00 93.25 289 ASP A C 1
ATOM 2243 O O . ASP A 1 289 ? 8.216 1.188 -17.092 1.00 93.25 289 ASP A O 1
ATOM 2247 N N . PRO A 1 290 ? 8.681 0.769 -19.257 1.00 94.38 290 PRO A N 1
ATOM 2248 C CA . PRO A 1 290 ? 8.301 -0.642 -19.207 1.00 94.38 290 PRO A CA 1
ATOM 2249 C C . PRO A 1 290 ? 9.000 -1.455 -18.111 1.00 94.38 290 PRO A C 1
ATOM 2251 O O . PRO A 1 290 ? 8.385 -2.367 -17.562 1.00 94.38 290 PRO A O 1
ATOM 2254 N N . ALA A 1 291 ? 10.248 -1.126 -17.759 1.00 95.38 291 ALA A N 1
ATOM 2255 C CA . ALA A 1 291 ? 10.986 -1.817 -16.704 1.00 95.38 291 ALA A CA 1
ATOM 2256 C C . ALA A 1 291 ? 10.393 -1.568 -15.308 1.00 95.38 291 ALA A C 1
ATOM 2258 O O . ALA A 1 291 ? 10.640 -2.350 -14.393 1.00 95.38 291 ALA A O 1
ATOM 2259 N N . HIS A 1 292 ? 9.574 -0.523 -15.143 1.00 97.19 292 HIS A N 1
ATOM 2260 C CA . HIS A 1 292 ? 8.908 -0.205 -13.879 1.00 97.19 292 HIS A CA 1
ATOM 2261 C C . HIS A 1 292 ? 7.574 -0.925 -13.670 1.00 97.19 292 HIS A C 1
ATOM 2263 O O . HIS A 1 292 ? 7.069 -0.982 -12.545 1.00 97.19 292 HIS A O 1
ATOM 2269 N N . TYR A 1 293 ? 6.996 -1.473 -14.739 1.00 97.75 293 TYR A N 1
ATOM 2270 C CA . TYR A 1 293 ? 5.723 -2.199 -14.730 1.00 97.75 293 TYR A CA 1
ATOM 2271 C C . TYR A 1 293 ? 5.935 -3.694 -14.465 1.00 97.75 293 TYR A C 1
ATOM 2273 O O . TYR A 1 293 ? 5.531 -4.560 -15.244 1.00 97.75 293 TYR A O 1
ATOM 2281 N N . THR A 1 294 ? 6.619 -4.001 -13.364 1.00 97.81 294 THR A N 1
ATOM 2282 C CA . THR A 1 294 ? 6.921 -5.376 -12.954 1.00 97.81 294 THR A CA 1
ATOM 2283 C C . THR A 1 294 ? 5.728 -6.023 -12.252 1.00 97.81 294 THR A C 1
ATOM 2285 O O . THR A 1 294 ? 4.856 -5.336 -11.719 1.00 97.81 294 THR A O 1
ATOM 2288 N N . HIS A 1 295 ? 5.711 -7.360 -12.183 1.00 98.25 295 HIS A N 1
ATOM 2289 C CA . HIS A 1 295 ? 4.726 -8.082 -11.372 1.00 98.25 295 HIS A CA 1
ATOM 2290 C C . HIS A 1 295 ? 4.744 -7.582 -9.916 1.00 98.25 295 HIS A C 1
ATOM 2292 O O . HIS A 1 295 ? 3.695 -7.238 -9.392 1.00 98.25 295 HIS A O 1
ATOM 2298 N N . GLY A 1 296 ? 5.927 -7.425 -9.308 1.00 98.44 296 GLY A N 1
ATOM 2299 C CA . GLY A 1 296 ? 6.062 -6.942 -7.930 1.00 98.44 296 GLY A CA 1
ATOM 2300 C C . GLY A 1 296 ? 5.504 -5.533 -7.704 1.00 98.44 296 GLY A C 1
ATOM 2301 O O . GLY A 1 296 ? 4.762 -5.319 -6.746 1.00 98.44 296 GLY A O 1
ATOM 2302 N N . ASN A 1 297 ? 5.792 -4.578 -8.596 1.00 98.56 297 ASN A N 1
ATOM 2303 C CA . ASN A 1 297 ? 5.234 -3.226 -8.481 1.00 98.56 297 ASN A CA 1
ATOM 2304 C C . ASN A 1 297 ? 3.717 -3.216 -8.703 1.00 98.56 297 ASN A C 1
ATOM 2306 O O . ASN A 1 297 ? 3.011 -2.498 -7.995 1.00 98.56 297 ASN A O 1
ATOM 2310 N N . ALA A 1 298 ? 3.199 -4.047 -9.610 1.00 98.81 298 ALA A N 1
ATOM 2311 C CA . ALA A 1 298 ? 1.761 -4.214 -9.781 1.00 98.81 298 ALA A CA 1
ATOM 2312 C C . ALA A 1 298 ? 1.094 -4.826 -8.538 1.00 98.81 298 ALA A C 1
ATOM 2314 O O . ALA A 1 298 ? 0.027 -4.354 -8.149 1.00 98.81 298 ALA A O 1
ATOM 2315 N N . THR A 1 299 ? 1.730 -5.802 -7.874 1.00 98.81 299 THR A N 1
ATOM 2316 C CA . THR A 1 299 ? 1.233 -6.383 -6.615 1.00 98.81 299 THR A CA 1
ATOM 2317 C C . THR A 1 299 ? 1.146 -5.318 -5.525 1.00 98.81 299 THR A C 1
ATOM 2319 O O . THR A 1 299 ? 0.098 -5.139 -4.910 1.00 98.81 299 THR A O 1
ATOM 2322 N N . VAL A 1 300 ? 2.216 -4.539 -5.334 1.00 98.75 300 VAL A N 1
ATOM 2323 C CA . VAL A 1 300 ? 2.231 -3.429 -4.366 1.00 98.75 300 VAL A CA 1
ATOM 2324 C C . VAL A 1 300 ? 1.176 -2.375 -4.719 1.00 98.75 300 VAL A C 1
ATOM 2326 O O . VAL A 1 300 ? 0.539 -1.825 -3.823 1.00 98.75 300 VAL A O 1
ATOM 2329 N N . ALA A 1 301 ? 0.940 -2.112 -6.007 1.00 98.81 301 ALA A N 1
ATOM 2330 C CA . ALA A 1 301 ? -0.029 -1.115 -6.449 1.00 98.81 301 ALA A CA 1
ATOM 2331 C C . ALA A 1 301 ? -1.480 -1.501 -6.121 1.00 98.81 301 ALA A C 1
ATOM 2333 O O . ALA A 1 301 ? -2.210 -0.657 -5.599 1.00 98.81 301 ALA A O 1
ATOM 2334 N N . ILE A 1 302 ? -1.894 -2.750 -6.373 1.00 98.81 302 ILE A N 1
ATOM 2335 C CA . ILE A 1 302 ? -3.253 -3.205 -6.024 1.00 98.81 302 ILE A CA 1
ATOM 2336 C C . ILE A 1 302 ? -3.460 -3.272 -4.505 1.00 98.81 302 ILE A C 1
ATOM 2338 O O . ILE A 1 302 ? -4.538 -2.934 -4.016 1.00 98.81 302 ILE A O 1
ATOM 2342 N N . MET A 1 303 ? -2.411 -3.619 -3.751 1.00 98.88 303 MET A N 1
ATOM 2343 C CA . MET A 1 303 ? -2.450 -3.595 -2.291 1.00 98.88 303 MET A CA 1
ATOM 2344 C C . MET A 1 303 ? -2.614 -2.165 -1.780 1.00 98.88 303 MET A C 1
ATOM 2346 O O . MET A 1 303 ? -3.472 -1.901 -0.944 1.00 98.88 303 MET A O 1
ATOM 2350 N N . LEU A 1 304 ? -1.841 -1.221 -2.328 1.00 98.62 304 LEU A N 1
ATOM 2351 C CA . LEU A 1 304 ? -1.899 0.182 -1.930 1.00 98.62 304 LEU A CA 1
ATOM 2352 C C . LEU A 1 304 ? -3.275 0.777 -2.233 1.00 98.62 304 LEU A C 1
ATOM 2354 O O . LEU A 1 304 ? -3.833 1.489 -1.404 1.00 98.62 304 LEU A O 1
ATOM 2358 N N . LEU A 1 305 ? -3.840 0.446 -3.394 1.00 98.56 305 LEU A N 1
ATOM 2359 C CA . LEU A 1 305 ? -5.198 0.810 -3.782 1.00 98.56 305 LEU A CA 1
ATOM 2360 C C . LEU A 1 305 ? -6.237 0.356 -2.746 1.00 98.56 305 LEU A C 1
ATOM 2362 O O . LEU A 1 305 ? -7.019 1.186 -2.278 1.00 98.56 305 LEU A O 1
ATOM 2366 N N . ALA A 1 306 ? -6.235 -0.928 -2.378 1.00 98.56 306 ALA A N 1
ATOM 2367 C CA . ALA A 1 306 ? -7.181 -1.478 -1.409 1.00 98.56 306 ALA A CA 1
ATOM 2368 C C . ALA A 1 306 ? -6.978 -0.876 -0.006 1.00 98.56 306 ALA A C 1
ATOM 2370 O O . ALA A 1 306 ? -7.937 -0.394 0.602 1.00 98.56 306 ALA A O 1
ATOM 2371 N N . SER A 1 307 ? -5.730 -0.826 0.479 1.00 97.75 307 SER A N 1
ATOM 2372 C CA . SER A 1 307 ? -5.387 -0.262 1.789 1.00 97.75 307 SER A CA 1
ATOM 2373 C C . SER A 1 307 ? -5.790 1.207 1.912 1.00 97.75 307 SER A C 1
ATOM 2375 O O . SER A 1 307 ? -6.394 1.585 2.913 1.00 97.75 307 SER A O 1
ATOM 2377 N N . VAL A 1 308 ? -5.494 2.038 0.905 1.00 95.69 308 VAL A N 1
ATOM 2378 C CA . VAL A 1 308 ? -5.792 3.479 0.938 1.00 95.69 308 VAL A CA 1
ATOM 2379 C C . VAL A 1 308 ? -7.291 3.736 0.879 1.00 95.69 308 VAL A C 1
ATOM 2381 O O . VAL A 1 308 ? -7.781 4.541 1.668 1.00 95.69 308 VAL A O 1
ATOM 2384 N N . LEU A 1 309 ? -8.031 3.060 -0.009 1.00 96.12 309 LEU A N 1
ATOM 2385 C CA . LEU A 1 309 ? -9.489 3.215 -0.078 1.00 96.12 309 LEU A CA 1
ATOM 2386 C C . LEU A 1 309 ? -10.145 2.860 1.257 1.00 96.12 309 LEU A C 1
ATOM 2388 O O . LEU A 1 309 ? -10.958 3.636 1.759 1.00 96.12 309 LEU A O 1
ATOM 2392 N N . ARG A 1 310 ? -9.746 1.735 1.861 1.00 95.44 310 ARG A N 1
ATOM 2393 C CA . ARG A 1 310 ? -10.307 1.299 3.139 1.00 95.44 310 ARG A CA 1
ATOM 2394 C C . ARG A 1 310 ? -9.888 2.184 4.307 1.00 95.44 310 ARG A C 1
ATOM 2396 O O . ARG A 1 310 ? -10.728 2.533 5.130 1.00 95.44 310 ARG A O 1
ATOM 2403 N N . GLY A 1 311 ? -8.616 2.573 4.372 1.00 92.06 311 GLY A N 1
ATOM 2404 C CA . GLY A 1 311 ? -8.118 3.475 5.410 1.00 92.06 311 GLY A CA 1
ATOM 2405 C C . GLY A 1 311 ? -8.808 4.839 5.362 1.00 92.06 311 GLY A C 1
ATOM 2406 O O . GLY A 1 311 ? -9.220 5.359 6.394 1.00 92.06 311 GLY A O 1
ATOM 2407 N N . VAL A 1 312 ? -8.989 5.402 4.164 1.00 90.38 312 VAL A N 1
ATOM 2408 C CA . VAL A 1 312 ? -9.709 6.669 3.970 1.00 90.38 312 VAL A CA 1
ATOM 2409 C C . VAL A 1 312 ? -11.186 6.534 4.320 1.00 90.38 312 VAL A C 1
ATOM 2411 O O . VAL A 1 312 ? -11.737 7.443 4.935 1.00 90.38 312 VAL A O 1
ATOM 2414 N N . GLU A 1 313 ? -11.830 5.420 3.966 1.00 91.69 313 GLU A N 1
ATOM 2415 C CA . GLU A 1 313 ? -13.200 5.162 4.396 1.00 91.69 313 GLU A CA 1
ATOM 2416 C C . GLU A 1 313 ? -13.307 5.166 5.925 1.00 91.69 313 GLU A C 1
ATOM 2418 O O . GLU A 1 313 ? -14.063 5.971 6.455 1.00 91.69 313 GLU A O 1
ATOM 2423 N N . GLU A 1 314 ? -12.513 4.367 6.643 1.00 88.25 314 GLU A N 1
ATOM 2424 C CA . GLU A 1 314 ? -12.576 4.318 8.113 1.00 88.25 314 GLU A CA 1
ATOM 2425 C C . GLU A 1 314 ? -12.328 5.705 8.738 1.00 88.25 314 GLU A C 1
ATOM 2427 O O . GLU A 1 314 ? -13.072 6.138 9.619 1.00 88.25 314 GLU A O 1
ATOM 2432 N N . TYR A 1 315 ? -11.347 6.457 8.226 1.00 85.56 315 TYR A N 1
ATOM 2433 C CA . TYR A 1 315 ? -11.051 7.814 8.696 1.00 85.56 315 TYR A CA 1
ATOM 2434 C C . TYR A 1 315 ? -12.218 8.786 8.496 1.00 85.56 315 TYR A C 1
ATOM 2436 O O . TYR A 1 315 ? -12.569 9.558 9.395 1.00 85.56 315 TYR A O 1
ATOM 2444 N N . LEU A 1 316 ? -12.845 8.758 7.320 1.00 84.69 316 LEU A N 1
ATOM 2445 C CA . LEU A 1 316 ? -13.992 9.608 7.043 1.00 84.69 316 LEU A CA 1
ATOM 2446 C C . LEU A 1 316 ? -15.204 9.208 7.900 1.00 84.69 316 LEU A C 1
ATOM 2448 O O . LEU A 1 316 ? -15.979 10.091 8.250 1.00 84.69 316 LEU A O 1
ATOM 2452 N N . ASP A 1 317 ? -15.375 7.934 8.289 1.00 84.81 317 ASP A N 1
ATOM 2453 C CA . ASP A 1 317 ? -16.504 7.485 9.140 1.00 84.81 317 ASP A CA 1
ATOM 2454 C C . ASP A 1 317 ? -16.451 8.095 10.519 1.00 84.81 317 ASP A C 1
ATOM 2456 O O . ASP A 1 317 ? -17.485 8.404 11.113 1.00 84.81 317 ASP A O 1
ATOM 2460 N N . LEU A 1 318 ? -15.238 8.344 10.978 1.00 80.88 318 LEU A N 1
ATOM 2461 C CA . LEU A 1 318 ? -14.985 8.864 12.302 1.00 80.88 318 LEU A CA 1
ATOM 2462 C C . LEU A 1 318 ? -14.958 10.389 12.324 1.00 80.88 318 LEU A C 1
ATOM 2464 O O . LEU A 1 318 ? -15.373 10.993 13.310 1.00 80.88 318 LEU A O 1
ATOM 2468 N N . THR A 1 319 ? -14.504 11.022 11.241 1.00 77.44 319 THR A N 1
ATOM 2469 C CA . THR A 1 319 ? -14.337 12.483 11.180 1.00 77.44 319 THR A CA 1
ATOM 2470 C C . THR A 1 319 ? -15.499 13.209 10.509 1.00 77.44 319 THR A C 1
ATOM 2472 O O . THR A 1 319 ? -15.781 14.356 10.849 1.00 77.44 319 THR A O 1
ATOM 2475 N N . THR A 1 320 ? -16.190 12.561 9.568 1.00 72.56 320 THR A N 1
ATOM 2476 C CA . THR A 1 320 ? -17.312 13.128 8.809 1.00 72.56 320 THR A CA 1
ATOM 2477 C C . THR A 1 320 ? -18.398 12.065 8.591 1.00 72.56 320 THR A C 1
ATOM 2479 O O . THR A 1 320 ? -18.444 11.403 7.545 1.00 72.56 320 THR A O 1
ATOM 2482 N N . PRO A 1 321 ? -19.323 11.897 9.557 1.00 64.88 321 PRO A N 1
ATOM 2483 C CA . PRO A 1 321 ? -20.449 10.984 9.402 1.00 64.88 321 PRO A CA 1
ATOM 2484 C C . PRO A 1 321 ? -21.255 11.353 8.154 1.00 64.88 321 PRO A C 1
ATOM 2486 O O . PRO A 1 321 ? -21.533 12.537 7.936 1.00 64.88 321 PRO A O 1
ATOM 2489 N N . ALA A 1 322 ? -21.674 10.355 7.370 1.00 58.22 322 ALA A N 1
ATOM 2490 C CA . ALA A 1 322 ? -22.341 10.526 6.070 1.00 58.22 322 ALA A CA 1
ATOM 2491 C C . ALA A 1 322 ? -23.602 11.424 6.099 1.00 58.22 322 ALA A C 1
ATOM 2493 O O . ALA A 1 322 ? -24.055 11.904 5.065 1.00 58.22 322 ALA A O 1
ATOM 2494 N N . THR A 1 323 ? -24.158 11.699 7.281 1.00 55.25 323 THR A N 1
ATOM 2495 C CA . THR A 1 323 ? -25.302 12.595 7.506 1.00 55.25 323 THR A CA 1
ATOM 2496 C C . THR A 1 323 ? -24.946 14.083 7.644 1.00 55.25 323 THR A C 1
ATOM 2498 O O . THR A 1 323 ? -25.848 14.899 7.815 1.00 55.25 323 THR A O 1
ATOM 2501 N N . SER A 1 324 ? -23.665 14.462 7.591 1.00 46.81 324 SER A N 1
ATOM 2502 C CA . SER A 1 324 ? -23.200 15.819 7.947 1.00 46.81 324 SER A CA 1
ATOM 2503 C C . SER A 1 324 ? -23.015 16.777 6.762 1.00 46.81 324 SER A C 1
ATOM 2505 O O . SER A 1 324 ? -22.579 17.910 6.962 1.00 46.81 324 SER A O 1
ATOM 2507 N N . GLN A 1 325 ? -23.332 16.370 5.530 1.00 41.34 325 GLN A N 1
ATOM 2508 C CA . GLN A 1 325 ? -23.270 17.275 4.378 1.00 41.34 325 GLN A CA 1
ATOM 2509 C C . GLN A 1 325 ? -24.502 18.203 4.378 1.00 41.34 325 GLN A C 1
ATOM 2511 O O . GLN A 1 325 ? -25.631 17.709 4.301 1.00 41.34 325 GLN A O 1
ATOM 2516 N N . PRO A 1 326 ? -24.346 19.540 4.466 1.00 41.34 326 PRO A N 1
ATOM 2517 C CA . PRO A 1 326 ? -25.480 20.443 4.345 1.00 41.34 326 PRO A CA 1
ATOM 2518 C C . PRO A 1 326 ? -26.075 20.308 2.943 1.00 41.34 326 PRO A C 1
ATOM 2520 O O . PRO A 1 326 ? -25.353 20.369 1.947 1.00 41.34 326 PRO A O 1
ATOM 2523 N N . ALA A 1 327 ? -27.396 20.118 2.884 1.00 42.22 327 ALA A N 1
ATOM 2524 C CA . ALA A 1 327 ? -28.164 20.063 1.648 1.00 42.22 327 ALA A CA 1
ATOM 2525 C C . ALA A 1 327 ? -27.730 21.204 0.718 1.00 42.22 327 ALA A C 1
ATOM 2527 O O . ALA A 1 327 ? -27.884 22.381 1.055 1.00 42.22 327 ALA A O 1
ATOM 2528 N N . ALA A 1 328 ? -27.152 20.844 -0.430 1.00 41.81 328 ALA A N 1
ATOM 2529 C CA . ALA A 1 328 ? -26.749 21.795 -1.449 1.00 41.81 328 ALA A CA 1
ATOM 2530 C C . ALA A 1 328 ? -27.937 22.711 -1.767 1.00 41.81 328 ALA A C 1
ATOM 2532 O O . ALA A 1 328 ? -29.011 22.250 -2.162 1.00 41.81 328 ALA A O 1
ATOM 2533 N N . ALA A 1 329 ? -27.743 24.009 -1.533 1.00 42.66 329 ALA A N 1
ATOM 2534 C CA . ALA A 1 329 ? -28.724 25.038 -1.815 1.00 42.66 329 ALA A CA 1
ATOM 2535 C C . ALA A 1 329 ? -29.170 24.920 -3.277 1.00 42.66 329 ALA A C 1
ATOM 2537 O O . ALA A 1 329 ? -28.359 25.012 -4.200 1.00 42.66 329 ALA A O 1
ATOM 2538 N N . ALA A 1 330 ? -30.469 24.695 -3.469 1.00 43.75 330 ALA A N 1
ATOM 2539 C CA . ALA A 1 330 ? -31.100 24.700 -4.774 1.00 43.75 330 ALA A CA 1
ATOM 2540 C C . ALA A 1 330 ? -30.815 26.041 -5.467 1.00 43.75 330 ALA A C 1
ATOM 2542 O O . ALA A 1 330 ? -31.238 27.098 -4.994 1.00 43.75 330 ALA A O 1
ATOM 2543 N N . ALA A 1 331 ? -30.088 25.997 -6.582 1.00 37.50 331 ALA A N 1
ATOM 2544 C CA . ALA A 1 331 ? -29.921 27.154 -7.446 1.00 37.50 331 ALA A CA 1
ATOM 2545 C C . ALA A 1 331 ? -31.288 27.532 -8.055 1.00 37.50 331 ALA A C 1
ATOM 2547 O O . ALA A 1 331 ? -31.996 26.643 -8.546 1.00 37.50 331 ALA A O 1
ATOM 2548 N N . PRO A 1 332 ? -31.694 28.814 -8.022 1.00 55.06 332 PRO A N 1
ATOM 2549 C CA . PRO A 1 332 ? -32.910 29.251 -8.689 1.00 55.06 332 PRO A CA 1
ATOM 2550 C C . PRO A 1 332 ? -32.722 29.182 -10.211 1.00 55.06 332 PRO A C 1
ATOM 2552 O O . PRO A 1 332 ? -31.645 29.482 -10.727 1.00 55.06 332 PRO A O 1
ATOM 2555 N N . ARG A 1 333 ? -33.783 28.727 -10.884 1.00 54.88 333 ARG A N 1
ATOM 2556 C CA . ARG A 1 333 ? -33.890 28.554 -12.339 1.00 54.88 333 ARG A CA 1
ATOM 2557 C C . ARG A 1 333 ? -33.776 29.864 -13.107 1.00 54.88 333 ARG A C 1
ATOM 2559 O O . ARG A 1 333 ? -34.289 30.881 -12.593 1.00 54.88 333 ARG A O 1
#

pLDDT: mean 73.75, std 24.07, range [32.69, 98.88]

Radius of gyration: 37.13 Å; chains: 1; bounding box: 97×53×132 Å

Sequence (333 aa):
MTAKPRDEGTGEQPRDDEARIEGEQPDADATAEQDADVEVTGGPWEPAWSPEQMERFANAIQPHLLGLKRFEDQVRNALSNMAATLIDLNQLTQPLLSNLSCIAPNLVGLGELLTEKMPPNWPRPTDFDLVFQVIQDEGIPLVWVPRADIVADLLTAPDRDTRIKVLTARSSDVAQDCREVLDQIARPDLVHLLPMAVSALDAYVDGHHAPAQALSVVVVETVVTRTIGSYRQAKTFAKIDEPRDLDIAELRFRAALAPIGPFYLAWRPSSGDPMPEHLSRHVTVHQADPAHYTHGNATVAIMLLASVLRGVEEYLDLTTPATSQPAAAAAPR

Secondary structure (DSSP, 8-state):
------------------------PPP-----------PPP------SS-HHHHHHHHHHHHHHHHHHHHHHHHHHHHHHHHHHHHHHHHHHHHHHHHTTTTTHHHHHHHHHHHHHSS-TTS-SS--HHHHHIIIIIS----SS-S-HHHHHHHHHSSSHHHHHHHHHHTHHHHHHHHHHHHTT---HHHHTTHHHHHHHHHHHHTT-HHHHHHHHHHHHHHHHHHHH-SHHHHHHHH--S-GGGS-HHHHHHHHHHTTHHHHT----GGG-SPPPSS--HIIIIIS--GGG--HHHHHHHHHHHHHHHHHHHHHHHHHS-TT-S--------

Foldseek 3Di:
DDDDDDDDDDDDDDDDDDDDDDDDDDDDDDDDDDDDDDDDDDDDDDPPDDPVRVVVVCVVCVVVVVVVVVVVVVVVVVVVVVVVVVVVVVVVCVVVVVVCVVVVVVVVVVLVQVCVLDQPQEDPPHDPVLLLCCCQVLLFADHQDDHNVLNVVLSPQPDSVSNLVSCLVCVVSRLVSLVVLLVPQDAPVQVVCSVLLVVLSVCLVVVNLLSSLLSLLVSLVVLQCVQQNDLVSLQVLLDDPDLVPDGSLSSLLSSLSSSSNLQDPDDDPPPPDDDRQENYPCCSPVNPDPVNSDSSSSSRSSSSSSSNSNSSSSVCVVVPPSPRDPDDPDDDD